Protein AF-A0A531K7Z3-F1 (afdb_monomer_lite)

Secondary structure (DSSP, 8-state):
-PPPEEE-SHHHHHHHHHHHHHTT--EEEEEE-SS--HHHHHHHHHHHHH-SEEEEEE---GGG--TTSSTTTS---HHHHHHHHHHHT-SEEE---HHHHS-TT--------GGGSSTHHHH-TTHHHHHHHHHHHHHHHH--SEEEEEGGGHHHHHHHHHHHHHTT---EEEEEPPPB-TTSPBP-GGGGG--HHHHHHHHHHHHHHHHHHHHHHTTSS--EEEEEESS--SSEEEEEEEEEEEEETT--GGGSSSEEEEE--TT-TTHHHHHHHHHHTT--EEEEEE-S-HHHHHHHHHTTS-BEEEEGGGS-TTEEEEPPBTTB----EEEEEEE--SS---HHHHHHHHHHHHHHHHHHHH-

Foldseek 3Di:
DDFAAEAAALVRLLVVLVVCVVVVWAEEEEEEQDLDDVQSLVLLLVRVVVTVAYEYEHHLQCQQDDPPDCSVVQDDDVVVRRVSCVVSPHHYYHYYDPCNQAPPPRDDWDDFPDLCPDDVCLVRVRNLRSLLSSVVSCCVSNVHQEYEDECVVVSSLVSNVRSCVVVVRNYHYHYDYFDADPLRQGDDSCLVVDDPVRNVVRSVVRVVVVVVVVCLQVCVPLKDWDKAFPDDDPFDFQDKFFWFKKAADVACLLVDPLREEEEEAPPDRQVSQQVSQCVVLVRRHDYPYYHNDPVVNVVCRNVSNHMYIDTPVPHPPRIDGDDADSSGGGTGMITTGMRGHPDDNDPVSVVVVVVVSVVSVVVVVVD

Sequence (367 aa):
MSRPIVAETVSALRAQIRDWRREGLGIAMVPTMGALHDGHISLVRMALEKAERCVVSIFVNPAQFAPTEDLDKYPRQLARDLERLAEAGAHLVFTPGVAEMYPAGFATRISVGGPSSGLESDFRPSFFDGVATVVAKLFLQAAPDYAIFGEKDYQQLCVVRQLCRDLDLPVAIVGAPTVRDADGLAMSSRNAYLGDRELAVARKLNAILRRAAAALAAGMIDLAVIEERVGPSAGECLAVDRLVWVGARGGAAHRKRPLPVSMVADTCAFRPAVLSALSEQGLEWRTVFENGNIDATTATVRADLAVTTWLASTVPADLDILPSGPDLPALPNFAINLHLPKYGTEPAAREFARHIRDGLARRQVAA

Structure (mmCIF, N/CA/C/O backbone):
data_AF-A0A531K7Z3-F1
#
_entry.id   AF-A0A531K7Z3-F1
#
loop_
_atom_site.group_PDB
_atom_site.id
_atom_site.type_symbol
_atom_site.label_atom_id
_atom_site.label_alt_id
_atom_site.label_comp_id
_atom_site.label_asym_id
_atom_site.label_entity_id
_atom_site.label_seq_id
_atom_site.pdbx_PDB_ins_code
_atom_site.Cartn_x
_atom_site.Cartn_y
_atom_site.Cartn_z
_atom_site.occupancy
_atom_site.B_iso_or_equiv
_atom_site.auth_seq_id
_atom_site.auth_comp_id
_atom_site.auth_asym_id
_atom_site.auth_atom_id
_atom_site.pdbx_PDB_model_num
ATOM 1 N N . MET A 1 1 ? -32.055 8.537 6.587 1.00 57.28 1 MET A N 1
ATOM 2 C CA . MET A 1 1 ? -30.901 7.762 7.094 1.00 57.28 1 MET A CA 1
ATOM 3 C C . MET A 1 1 ? -30.362 8.476 8.322 1.00 57.28 1 MET A C 1
ATOM 5 O O . MET A 1 1 ? -30.297 9.700 8.298 1.00 57.28 1 MET A O 1
ATOM 9 N N . SER A 1 2 ? -30.066 7.760 9.406 1.00 75.50 2 SER A N 1
ATOM 10 C CA . SER A 1 2 ? -29.453 8.353 10.600 1.00 75.50 2 SER A CA 1
ATOM 11 C C . SER A 1 2 ? -27.976 8.642 10.339 1.00 75.50 2 SER A C 1
ATOM 13 O O . SER A 1 2 ? -27.290 7.813 9.747 1.00 75.50 2 SER A O 1
ATOM 15 N N . ARG A 1 3 ? -27.483 9.803 10.783 1.00 89.69 3 ARG A N 1
ATOM 16 C CA . ARG A 1 3 ? -26.042 10.099 10.770 1.00 89.69 3 ARG A CA 1
ATOM 17 C C . ARG A 1 3 ? -25.286 9.074 11.630 1.00 89.69 3 ARG A C 1
ATOM 19 O O . ARG A 1 3 ? -25.835 8.660 12.654 1.00 89.69 3 ARG A O 1
ATOM 26 N N . PRO A 1 4 ? -24.056 8.684 11.250 1.00 95.00 4 PRO A N 1
ATOM 27 C CA . PRO A 1 4 ? -23.255 7.797 12.074 1.00 95.00 4 PRO A CA 1
ATOM 28 C C . PRO A 1 4 ? -22.898 8.479 13.394 1.00 95.00 4 PRO A C 1
ATOM 30 O O . PRO A 1 4 ? -22.737 9.701 13.462 1.00 95.00 4 PRO A O 1
ATOM 33 N N . ILE A 1 5 ? -22.726 7.673 14.436 1.00 97.75 5 ILE A N 1
ATOM 34 C CA . ILE A 1 5 ? -22.130 8.124 15.693 1.00 97.75 5 ILE A CA 1
ATOM 35 C C . ILE A 1 5 ? -20.677 8.516 15.399 1.00 97.75 5 ILE A C 1
ATOM 37 O O . ILE A 1 5 ? -20.005 7.838 14.624 1.00 97.75 5 ILE A O 1
ATOM 41 N N . VAL A 1 6 ? -20.181 9.596 15.999 1.00 98.19 6 VAL A N 1
ATOM 42 C CA . VAL A 1 6 ? -18.775 10.006 15.871 1.00 98.19 6 VAL A CA 1
ATOM 43 C C . VAL A 1 6 ? -18.095 9.838 17.223 1.00 98.19 6 VAL A C 1
ATOM 45 O O . VAL A 1 6 ? -18.582 10.347 18.230 1.00 98.19 6 VAL A O 1
ATOM 48 N N . ALA A 1 7 ? -16.986 9.102 17.248 1.00 98.38 7 ALA A N 1
ATOM 49 C CA . ALA A 1 7 ? -16.166 8.901 18.435 1.00 98.38 7 ALA A CA 1
ATOM 50 C C . ALA A 1 7 ? -14.752 9.434 18.193 1.00 98.38 7 ALA A C 1
ATOM 52 O O . ALA A 1 7 ? -14.066 8.995 17.276 1.00 98.38 7 ALA A O 1
ATOM 53 N N . GLU A 1 8 ? -14.294 10.342 19.050 1.00 97.94 8 GLU A N 1
ATOM 54 C CA . GLU A 1 8 ? -12.946 10.931 18.971 1.00 97.94 8 GLU A CA 1
ATOM 55 C C . GLU A 1 8 ? -11.968 10.308 19.978 1.00 97.94 8 GLU A C 1
ATOM 57 O O . GLU A 1 8 ? -10.761 10.512 19.887 1.00 97.94 8 GLU A O 1
ATOM 62 N N . THR A 1 9 ? -12.476 9.520 20.931 1.00 98.62 9 THR A N 1
ATOM 63 C CA . THR A 1 9 ? -11.672 8.851 21.964 1.00 98.62 9 THR A CA 1
ATOM 64 C C . THR A 1 9 ? -11.882 7.343 21.937 1.00 98.62 9 THR A C 1
ATOM 66 O O . THR A 1 9 ? -12.960 6.843 21.600 1.00 98.62 9 THR A O 1
ATOM 69 N N . VAL A 1 10 ? -10.859 6.596 22.349 1.00 98.50 10 VAL A N 1
ATOM 70 C CA . VAL A 1 10 ? -10.908 5.139 22.510 1.00 98.50 10 VAL A CA 1
ATOM 71 C C . VAL A 1 10 ? -11.972 4.749 23.533 1.00 98.50 10 VAL A C 1
ATOM 73 O O . VAL A 1 10 ? -12.630 3.721 23.378 1.00 98.50 10 VAL A O 1
ATOM 76 N N . SER A 1 11 ? -12.177 5.571 24.566 1.00 98.56 11 SER A N 1
ATOM 77 C CA . SER A 1 11 ? -13.226 5.346 25.565 1.00 98.56 11 SER A CA 1
ATOM 78 C C . SER A 1 11 ? -14.626 5.392 24.941 1.00 98.56 11 SER A C 1
ATOM 80 O O . SER A 1 11 ? -15.409 4.460 25.144 1.00 98.56 11 SER A O 1
ATOM 82 N N . ALA A 1 12 ? -14.914 6.416 24.127 1.00 98.62 12 ALA A N 1
ATOM 83 C CA . ALA A 1 12 ? -16.193 6.557 23.428 1.00 98.62 12 ALA A CA 1
ATOM 84 C C . ALA A 1 12 ? -16.417 5.434 22.402 1.00 98.62 12 ALA A C 1
ATOM 86 O O . ALA A 1 12 ? -17.489 4.831 22.381 1.00 98.62 12 ALA A O 1
ATOM 87 N N . LEU A 1 13 ? -15.383 5.087 21.622 1.00 98.75 13 LEU A N 1
ATOM 88 C CA . LEU A 1 13 ? -15.408 3.932 20.720 1.00 98.75 13 LEU A CA 1
ATOM 89 C C . LEU A 1 13 ? -15.776 2.657 21.489 1.00 98.75 13 LEU A C 1
ATOM 91 O O . LEU A 1 13 ? -16.755 1.990 21.166 1.00 98.75 13 LEU A O 1
ATOM 95 N N . ARG A 1 14 ? -15.032 2.337 22.552 1.00 98.62 14 ARG A N 1
ATOM 96 C CA . ARG A 1 14 ? -15.252 1.118 23.341 1.00 98.62 14 ARG A CA 1
ATOM 97 C C . ARG A 1 14 ? -16.609 1.094 24.032 1.00 98.62 14 ARG A C 1
ATOM 99 O O . ARG A 1 14 ? -17.154 0.010 24.209 1.00 98.62 14 ARG A O 1
ATOM 106 N N . ALA A 1 15 ? -17.141 2.243 24.448 1.00 98.56 15 ALA A N 1
ATOM 107 C CA . ALA A 1 15 ? -18.488 2.323 25.003 1.00 98.56 15 ALA A CA 1
ATOM 108 C C . ALA A 1 15 ? -19.522 1.841 23.980 1.00 98.56 15 ALA A C 1
ATOM 110 O O . ALA A 1 15 ? -20.247 0.891 24.268 1.00 98.56 15 ALA A O 1
ATOM 111 N N . GLN A 1 16 ? -19.483 2.384 22.761 1.00 98.56 16 GLN A N 1
ATOM 112 C CA . GLN A 1 16 ? -20.410 1.984 21.706 1.00 98.56 16 GLN A CA 1
ATOM 113 C C . GLN A 1 16 ? -20.250 0.512 21.297 1.00 98.56 16 GLN A C 1
ATOM 115 O O . GLN A 1 16 ? -21.243 -0.191 21.113 1.00 98.56 16 GLN A O 1
ATOM 120 N N . ILE A 1 17 ? -19.008 0.024 21.197 1.00 98.62 17 ILE A N 1
ATOM 121 C CA . ILE A 1 17 ? -18.727 -1.390 20.905 1.00 98.62 17 ILE A CA 1
ATOM 122 C C . ILE A 1 17 ? -19.323 -2.294 21.988 1.00 98.62 17 ILE A C 1
ATOM 124 O O . ILE A 1 17 ? -19.992 -3.271 21.663 1.00 98.62 17 ILE A O 1
ATOM 128 N N . ARG A 1 18 ? -19.124 -1.975 23.277 1.00 98.50 18 ARG A N 1
ATOM 129 C CA . ARG A 1 18 ? -19.691 -2.768 24.381 1.00 98.50 18 ARG A CA 1
ATOM 130 C C . ARG A 1 18 ? -21.211 -2.829 24.314 1.00 98.50 18 ARG A C 1
ATOM 132 O O . ARG A 1 18 ? -21.765 -3.880 24.615 1.00 98.50 18 ARG A O 1
ATOM 139 N N . ASP A 1 19 ? -21.867 -1.737 23.944 1.00 98.44 19 ASP A N 1
ATOM 140 C CA . ASP A 1 19 ? -23.325 -1.691 23.833 1.00 98.44 19 ASP A CA 1
ATOM 141 C C . ASP A 1 19 ? -23.816 -2.654 22.743 1.00 98.44 19 ASP A C 1
ATOM 143 O O . ASP A 1 19 ? -24.621 -3.538 23.030 1.00 98.44 19 ASP A O 1
ATOM 147 N N . TRP A 1 20 ? -23.214 -2.610 21.551 1.00 98.62 20 TRP A N 1
ATOM 148 C CA . TRP A 1 20 ? -23.528 -3.555 20.473 1.00 98.62 20 TRP A CA 1
ATOM 149 C C . TRP A 1 20 ? -23.208 -5.009 20.820 1.00 98.62 20 TRP A C 1
ATOM 151 O O . TRP A 1 20 ? -23.960 -5.911 20.458 1.00 98.62 20 TRP A O 1
ATOM 161 N N . ARG A 1 21 ? -22.124 -5.258 21.564 1.00 98.00 21 ARG A N 1
ATOM 162 C CA . ARG A 1 21 ? -21.795 -6.609 22.036 1.00 98.00 21 ARG A CA 1
ATOM 163 C C . ARG A 1 21 ? -22.807 -7.133 23.055 1.00 98.00 21 ARG A C 1
ATOM 165 O O . ARG A 1 21 ? -23.129 -8.315 23.001 1.00 98.00 21 ARG A O 1
ATOM 172 N N . ARG A 1 22 ? -23.348 -6.287 23.944 1.00 98.38 22 ARG A N 1
ATOM 173 C CA . ARG A 1 22 ? -24.441 -6.686 24.858 1.00 98.38 22 ARG A CA 1
ATOM 174 C C . ARG A 1 22 ? -25.727 -7.031 24.108 1.00 98.38 22 ARG A C 1
ATOM 176 O O . ARG A 1 22 ? -26.487 -7.866 24.583 1.00 98.38 22 ARG A O 1
ATOM 183 N N . GLU A 1 23 ? -25.943 -6.424 22.945 1.00 98.25 23 GLU A N 1
ATOM 184 C CA . GLU A 1 23 ? -27.040 -6.756 22.027 1.00 98.25 23 GLU A CA 1
ATOM 185 C C . GLU A 1 23 ? -26.759 -8.009 21.171 1.00 98.25 23 GLU A C 1
ATOM 187 O O . GLU A 1 23 ? -27.628 -8.438 20.418 1.00 98.25 23 GLU A O 1
ATOM 192 N N . GLY A 1 24 ? -25.568 -8.615 21.276 1.00 98.19 24 GLY A N 1
ATOM 193 C CA . GLY A 1 24 ? -25.185 -9.795 20.496 1.00 98.19 24 GLY A CA 1
ATOM 194 C C . GLY A 1 24 ? -24.887 -9.508 19.021 1.00 98.19 24 GLY A C 1
ATOM 195 O O . GLY A 1 24 ? -24.929 -10.428 18.210 1.00 98.19 24 GLY A O 1
ATOM 196 N N . LEU A 1 25 ? -24.603 -8.252 18.662 1.00 98.62 25 LEU A N 1
ATOM 197 C CA . LEU A 1 25 ? -24.388 -7.843 17.274 1.00 98.62 25 LEU A CA 1
ATOM 198 C C . LEU A 1 25 ? -22.950 -8.101 16.807 1.00 98.62 25 LEU A C 1
ATOM 200 O O . LEU A 1 25 ? -21.978 -7.872 17.545 1.00 98.62 25 LEU A O 1
ATOM 204 N N . GLY A 1 26 ? -22.824 -8.517 15.549 1.00 98.44 26 GLY A N 1
ATOM 205 C CA . GLY A 1 26 ? -21.567 -8.580 14.826 1.00 98.44 26 GLY A CA 1
ATOM 206 C C . GLY A 1 26 ? -21.077 -7.187 14.434 1.00 98.44 26 GLY A C 1
ATOM 207 O O . GLY A 1 26 ? -21.856 -6.260 14.185 1.00 98.44 26 GLY A O 1
ATOM 208 N N . ILE A 1 27 ? -19.757 -7.030 14.367 1.00 98.88 27 ILE A N 1
ATOM 209 C CA . ILE A 1 27 ? -19.088 -5.758 14.096 1.00 98.88 27 ILE A CA 1
ATOM 210 C C . ILE A 1 27 ? -18.046 -5.954 12.996 1.00 98.88 27 ILE A C 1
ATOM 212 O O . ILE A 1 27 ? -17.087 -6.708 13.153 1.00 98.88 27 ILE A O 1
ATOM 216 N N . ALA A 1 28 ? -18.195 -5.222 11.896 1.00 98.81 28 ALA A N 1
ATOM 217 C CA . ALA A 1 28 ? -17.191 -5.105 10.850 1.00 98.81 28 ALA A CA 1
ATOM 218 C C . ALA A 1 28 ? -16.503 -3.736 10.910 1.00 98.81 28 ALA A C 1
ATOM 220 O O . ALA A 1 28 ? -17.138 -2.713 11.179 1.00 98.81 28 ALA A O 1
ATOM 221 N N . MET A 1 29 ? -15.203 -3.705 10.625 1.00 98.81 29 MET A N 1
ATOM 222 C CA . MET A 1 29 ? -14.400 -2.487 10.604 1.00 98.81 29 MET A CA 1
ATOM 223 C C . MET A 1 29 ? -13.816 -2.206 9.216 1.00 98.81 29 MET A C 1
ATOM 225 O O . MET A 1 29 ? -13.319 -3.107 8.544 1.00 98.81 29 MET A O 1
ATOM 229 N N . VAL A 1 30 ? -13.809 -0.934 8.817 1.00 98.88 30 VAL A N 1
ATOM 230 C CA . VAL A 1 30 ? -13.106 -0.427 7.632 1.00 98.88 30 VAL A CA 1
ATOM 231 C C . VAL A 1 30 ? -12.074 0.616 8.075 1.00 98.88 30 VAL A C 1
ATOM 233 O O . VAL A 1 30 ? -12.437 1.767 8.340 1.00 98.88 30 VAL A O 1
ATOM 236 N N . PRO A 1 31 ? -10.787 0.250 8.196 1.00 98.56 31 PRO A N 1
ATOM 237 C CA . PRO A 1 31 ? -9.741 1.212 8.520 1.00 98.56 31 PRO A CA 1
ATOM 238 C C . PRO A 1 31 ? -9.425 2.129 7.332 1.00 98.56 31 PRO A C 1
ATOM 240 O O . PRO A 1 31 ? -9.119 1.648 6.242 1.00 98.56 31 PRO A O 1
ATOM 243 N N . THR A 1 32 ? -9.469 3.450 7.527 1.00 98.12 32 THR A N 1
ATOM 244 C CA . THR A 1 32 ? -9.129 4.440 6.488 1.00 98.12 32 THR A CA 1
ATOM 245 C C . THR A 1 32 ? -8.306 5.604 7.045 1.00 98.12 32 THR A C 1
ATOM 247 O O . THR A 1 32 ? -8.240 5.830 8.256 1.00 98.12 32 THR A O 1
ATOM 250 N N . MET A 1 33 ? -7.721 6.391 6.139 1.00 96.75 33 MET A N 1
ATOM 251 C CA . MET A 1 33 ? -7.068 7.665 6.461 1.00 96.75 33 MET A CA 1
ATOM 252 C C . MET A 1 33 ? -7.929 8.895 6.115 1.00 96.75 33 MET A C 1
ATOM 254 O O . MET A 1 33 ? -7.435 10.016 6.186 1.00 96.75 33 MET A O 1
ATOM 258 N N . GLY A 1 34 ? -9.203 8.714 5.742 1.00 95.25 34 GLY A N 1
ATOM 259 C CA . GLY A 1 34 ? -10.071 9.798 5.257 1.00 95.25 34 GLY A CA 1
ATOM 260 C C . GLY A 1 34 ? -9.856 10.151 3.783 1.00 95.25 34 GLY A C 1
ATOM 261 O O . GLY A 1 34 ? -9.246 9.380 3.038 1.00 95.25 34 GLY A O 1
ATOM 262 N N . ALA A 1 35 ? -10.395 11.302 3.362 1.00 94.19 35 ALA A N 1
ATOM 263 C CA . ALA A 1 35 ? -10.474 11.723 1.958 1.00 94.19 35 ALA A CA 1
ATOM 264 C C . ALA A 1 35 ? -11.098 10.626 1.085 1.00 94.19 35 ALA A C 1
ATOM 266 O O . ALA A 1 35 ? -10.486 10.086 0.154 1.00 94.19 35 ALA A O 1
ATOM 267 N N . LEU A 1 36 ? -12.317 10.246 1.462 1.00 96.56 36 LEU A N 1
ATOM 268 C CA . LEU A 1 36 ? -12.976 9.043 0.989 1.00 96.56 36 LEU A CA 1
ATOM 269 C C . LEU A 1 36 ? -13.386 9.159 -0.482 1.00 96.56 36 LEU A C 1
ATOM 271 O O . LEU A 1 36 ? -13.747 10.219 -0.996 1.00 96.56 36 LEU A O 1
ATOM 275 N N . HIS A 1 37 ? -13.378 8.010 -1.150 1.00 95.56 37 HIS A N 1
ATOM 276 C CA . HIS A 1 37 ? -13.718 7.816 -2.559 1.00 95.56 37 HIS A CA 1
ATOM 277 C C . HIS A 1 37 ? -14.534 6.532 -2.716 1.00 95.56 37 HIS A C 1
ATOM 279 O O . HIS A 1 37 ? -14.690 5.780 -1.754 1.00 95.56 37 HIS A O 1
ATOM 285 N N . ASP A 1 38 ? -15.023 6.241 -3.920 1.00 94.88 38 ASP A N 1
ATOM 286 C CA . ASP A 1 38 ? -15.949 5.120 -4.157 1.00 94.88 38 ASP A CA 1
ATOM 287 C C . ASP A 1 38 ? -15.347 3.760 -3.785 1.00 94.88 38 ASP A C 1
ATOM 289 O O . ASP A 1 38 ? -16.057 2.880 -3.307 1.00 94.88 38 ASP A O 1
ATOM 293 N N . GLY A 1 39 ? -14.018 3.628 -3.888 1.00 95.69 39 GLY A N 1
ATOM 294 C CA . GLY A 1 39 ? -13.277 2.509 -3.298 1.00 95.69 39 GLY A CA 1
ATOM 295 C C . GLY A 1 39 ? -13.585 2.300 -1.812 1.00 95.69 39 GLY A C 1
ATOM 296 O O . GLY A 1 39 ? -14.037 1.224 -1.443 1.00 95.69 39 GLY A O 1
ATOM 297 N N . HIS A 1 40 ? -13.442 3.328 -0.972 1.00 98.31 40 HIS A N 1
ATOM 298 C CA . HIS A 1 40 ? -13.767 3.246 0.456 1.00 98.31 40 HIS A CA 1
ATOM 299 C C . HIS A 1 40 ? -15.250 2.935 0.703 1.00 98.31 40 HIS A C 1
ATOM 301 O O . HIS A 1 40 ? -15.576 2.113 1.554 1.00 98.31 40 HIS A O 1
ATOM 307 N N . ILE A 1 41 ? -16.151 3.541 -0.075 1.00 98.19 41 ILE A N 1
ATOM 308 C CA . ILE A 1 41 ? -17.597 3.306 0.055 1.00 98.19 41 ILE A CA 1
ATOM 309 C C . ILE A 1 41 ? -17.965 1.857 -0.285 1.00 98.19 41 ILE A C 1
ATOM 311 O O . ILE A 1 41 ? -18.822 1.270 0.374 1.00 98.19 41 ILE A O 1
ATOM 315 N N . SER A 1 42 ? -17.283 1.241 -1.253 1.00 97.12 42 SER A N 1
ATOM 316 C CA . SER A 1 42 ? -17.464 -0.185 -1.544 1.00 97.12 42 SER A CA 1
ATOM 317 C C . SER A 1 42 ? -17.055 -1.087 -0.371 1.00 97.12 42 SER A C 1
ATOM 319 O O . SER A 1 42 ? -17.730 -2.083 -0.120 1.00 97.12 42 SER A O 1
ATOM 321 N N . LEU A 1 43 ? -16.027 -0.705 0.403 1.00 98.44 43 LEU A N 1
ATOM 322 C CA . LEU A 1 43 ? -15.616 -1.448 1.601 1.00 98.44 43 LEU A CA 1
ATOM 323 C C . LEU A 1 43 ? -16.686 -1.380 2.694 1.00 98.44 43 LEU A C 1
ATOM 325 O O . LEU A 1 43 ? -16.957 -2.386 3.339 1.00 98.44 43 LEU A O 1
ATOM 329 N N . VAL A 1 44 ? -17.320 -0.216 2.877 1.00 98.56 44 VAL A N 1
ATOM 330 C CA . VAL A 1 44 ? -18.424 -0.039 3.839 1.00 98.56 44 VAL A CA 1
ATOM 331 C C . VAL A 1 44 ? -19.613 -0.919 3.464 1.00 98.56 44 VAL A C 1
ATOM 333 O O . VAL A 1 44 ? -20.158 -1.606 4.321 1.00 98.56 44 VAL A O 1
ATOM 336 N N . ARG A 1 45 ? -19.976 -0.974 2.178 1.00 97.56 45 ARG A N 1
ATOM 337 C CA . ARG A 1 45 ? -21.052 -1.857 1.699 1.00 97.56 45 ARG A CA 1
ATOM 338 C C . ARG A 1 45 ? -20.736 -3.329 1.966 1.00 97.56 45 ARG A C 1
ATOM 340 O O . ARG A 1 45 ? -21.571 -4.027 2.525 1.00 97.56 45 ARG A O 1
ATOM 347 N N . MET A 1 46 ? -19.511 -3.766 1.672 1.00 97.00 46 MET A N 1
ATOM 348 C CA . MET A 1 46 ? -19.069 -5.129 1.983 1.00 97.00 46 MET A CA 1
ATOM 349 C C . MET A 1 46 ? -19.039 -5.405 3.496 1.00 97.00 46 MET A C 1
ATOM 351 O O . MET A 1 46 ? -19.356 -6.510 3.921 1.00 97.00 46 MET A O 1
ATOM 355 N N . ALA A 1 47 ? -18.695 -4.418 4.328 1.00 98.38 47 ALA A N 1
ATOM 356 C CA . ALA A 1 47 ? -18.737 -4.558 5.783 1.00 98.38 47 ALA A CA 1
ATOM 357 C C . ALA A 1 47 ? -20.165 -4.837 6.284 1.00 98.38 47 ALA A C 1
ATOM 359 O O . ALA A 1 47 ? -20.352 -5.699 7.140 1.00 98.38 47 ALA A O 1
ATOM 360 N N . LEU A 1 48 ? -21.164 -4.162 5.707 1.00 98.12 48 LEU A N 1
ATOM 361 C CA . LEU A 1 48 ? -22.584 -4.352 6.028 1.00 98.12 48 LEU A CA 1
ATOM 362 C C . LEU A 1 48 ? -23.150 -5.697 5.540 1.00 98.12 48 LEU A C 1
ATOM 364 O O . LEU A 1 48 ? -24.162 -6.154 6.057 1.00 98.12 48 LEU A O 1
ATOM 368 N N . GLU A 1 49 ? -22.496 -6.360 4.583 1.00 97.62 49 GLU A N 1
ATOM 369 C CA . GLU A 1 49 ? -22.818 -7.745 4.200 1.00 97.62 49 GLU A CA 1
ATOM 370 C C . GLU A 1 49 ? -22.251 -8.781 5.186 1.00 97.62 49 GLU A C 1
ATO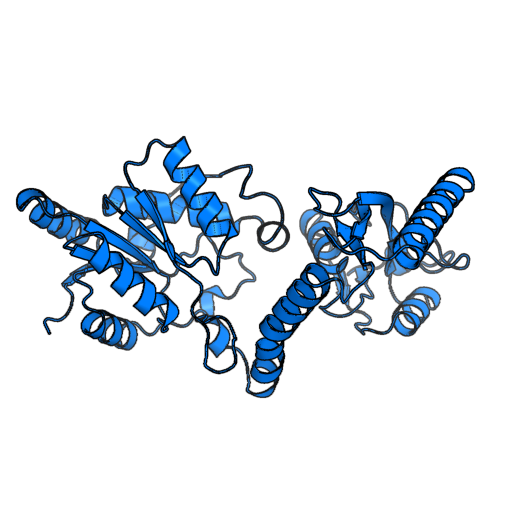M 372 O O . GLU A 1 49 ? -22.661 -9.942 5.166 1.00 97.62 49 GLU A O 1
ATOM 377 N N . LYS A 1 50 ? -21.274 -8.398 6.021 1.00 97.50 50 LYS A N 1
ATOM 378 C CA . LYS A 1 50 ? -20.578 -9.304 6.952 1.00 97.50 50 LYS A CA 1
ATOM 379 C C . LYS A 1 50 ? -21.049 -9.188 8.395 1.00 97.50 50 LYS A C 1
ATOM 381 O O . LYS A 1 50 ? -20.887 -10.148 9.143 1.00 97.50 50 LYS A O 1
ATOM 386 N N . ALA A 1 51 ? -21.578 -8.035 8.788 1.00 98.19 51 ALA A N 1
ATOM 387 C CA . ALA A 1 51 ? -21.936 -7.744 10.167 1.00 98.19 51 ALA A CA 1
ATOM 388 C C . ALA A 1 51 ? -23.053 -6.698 10.257 1.00 98.19 51 ALA A C 1
ATOM 390 O O . ALA A 1 51 ? -23.176 -5.824 9.399 1.00 98.19 51 ALA A O 1
ATOM 391 N N . GLU A 1 52 ? -23.812 -6.730 11.352 1.00 98.44 52 GLU A N 1
ATOM 392 C CA . GLU A 1 52 ? -24.919 -5.805 11.603 1.00 98.44 52 GLU A CA 1
ATOM 393 C C . GLU A 1 52 ? -24.437 -4.371 11.857 1.00 98.44 52 GLU A C 1
ATOM 395 O O . GLU A 1 52 ? -25.174 -3.414 11.611 1.00 98.44 52 GLU A O 1
ATOM 400 N N . ARG A 1 53 ? -23.207 -4.199 12.362 1.00 98.56 53 ARG A N 1
ATOM 401 C CA . ARG A 1 53 ? -22.618 -2.891 12.667 1.00 98.56 53 ARG A CA 1
ATOM 402 C C . ARG A 1 53 ? -21.331 -2.666 11.888 1.00 98.56 53 ARG A C 1
ATOM 404 O O . ARG A 1 53 ? -20.443 -3.510 11.866 1.00 98.56 53 ARG A O 1
ATOM 411 N N . CYS A 1 54 ? -21.212 -1.478 11.298 1.00 98.69 54 CYS A N 1
ATOM 412 C CA . CYS A 1 54 ? -20.027 -1.050 10.557 1.00 98.69 54 CYS A CA 1
ATOM 413 C C . CYS A 1 54 ? -19.352 0.134 11.256 1.00 98.69 54 CYS A C 1
ATOM 415 O O . CYS A 1 54 ? -19.963 1.196 11.427 1.00 98.69 54 CYS A O 1
ATOM 417 N N . VAL A 1 55 ? -18.087 -0.061 11.627 1.00 98.81 55 VAL A N 1
ATOM 418 C CA . VAL A 1 55 ? -17.188 0.963 12.163 1.00 98.81 55 VAL A CA 1
ATOM 419 C C . VAL A 1 55 ? -16.219 1.389 11.072 1.00 98.81 55 VAL A C 1
ATOM 421 O O . VAL A 1 55 ? -15.543 0.554 10.477 1.00 98.81 55 VAL A O 1
ATOM 424 N N . VAL A 1 56 ? -16.080 2.688 10.844 1.00 98.81 56 VAL A N 1
ATOM 425 C CA . VAL A 1 56 ? -15.054 3.228 9.946 1.00 98.81 56 VAL A CA 1
ATOM 426 C C . VAL A 1 56 ? -14.084 4.059 10.765 1.00 98.81 56 VAL A C 1
ATOM 428 O O . VAL A 1 56 ? -14.517 4.957 11.479 1.00 98.81 56 VAL A O 1
ATOM 431 N N . SER A 1 57 ? -12.779 3.796 10.683 1.00 98.75 57 SER A N 1
ATOM 432 C CA . SER A 1 57 ? -11.801 4.730 11.254 1.00 98.75 57 SER A CA 1
ATOM 433 C C . SER A 1 57 ? -11.346 5.725 10.197 1.00 98.75 57 SER A C 1
ATOM 435 O O . SER A 1 57 ? -11.088 5.338 9.058 1.00 98.75 57 SER A O 1
ATOM 437 N N . ILE A 1 58 ? -11.203 6.990 10.581 1.00 98.38 58 ILE A N 1
ATOM 438 C CA . ILE A 1 58 ? -10.540 8.031 9.793 1.00 98.38 58 ILE A CA 1
ATOM 439 C C . ILE A 1 58 ? -9.374 8.539 10.633 1.00 98.38 58 ILE A C 1
ATOM 441 O O . ILE A 1 58 ? -9.557 9.309 11.574 1.00 98.38 58 ILE A O 1
ATOM 445 N N . PHE A 1 59 ? -8.170 8.077 10.307 1.00 97.69 59 PHE A N 1
ATOM 446 C CA . PHE A 1 59 ? -6.956 8.479 11.006 1.00 97.69 59 PHE A CA 1
ATOM 447 C C . PHE A 1 59 ? -5.765 8.495 10.047 1.00 97.69 59 PHE A C 1
ATOM 449 O O . PHE A 1 59 ? -5.327 7.449 9.571 1.00 97.69 59 PHE A O 1
ATOM 456 N N . VAL A 1 60 ? -5.226 9.685 9.768 1.00 95.12 60 VAL A N 1
ATOM 457 C CA . VAL A 1 60 ? -3.967 9.828 9.022 1.00 95.12 60 VAL A CA 1
ATOM 458 C C . VAL A 1 60 ? -2.829 9.452 9.966 1.00 95.12 60 VAL A C 1
ATOM 460 O O . VAL A 1 60 ? -2.409 10.254 10.797 1.00 95.12 60 VAL A O 1
ATOM 463 N N . ASN A 1 61 ? -2.376 8.206 9.876 1.00 95.19 61 ASN A N 1
ATOM 464 C CA . ASN A 1 61 ? -1.384 7.642 10.782 1.00 95.19 61 ASN A CA 1
ATOM 465 C C . ASN A 1 61 ? 0.015 8.224 10.511 1.00 95.19 61 ASN A C 1
ATOM 467 O O . ASN A 1 61 ? 0.591 7.852 9.502 1.00 95.19 61 ASN A O 1
ATOM 471 N N . PRO A 1 62 ? 0.629 9.041 11.384 1.00 91.56 62 PRO A N 1
ATOM 472 C CA . PRO A 1 62 ? 1.977 9.561 11.135 1.00 91.56 62 PRO A CA 1
ATOM 473 C C . PRO A 1 62 ? 3.056 8.466 11.115 1.00 91.56 62 PRO A C 1
ATOM 475 O O . PRO A 1 62 ? 4.056 8.612 10.425 1.00 91.56 62 PRO A O 1
ATOM 478 N N . ALA A 1 63 ? 2.856 7.347 11.823 1.00 88.06 63 ALA A N 1
ATOM 479 C CA . ALA A 1 63 ? 3.874 6.301 11.965 1.00 88.06 63 ALA A CA 1
ATOM 480 C C . ALA A 1 63 ? 4.178 5.536 10.664 1.00 88.06 63 ALA A C 1
ATOM 482 O O . ALA A 1 63 ? 5.178 4.830 10.597 1.00 88.06 63 ALA A O 1
ATOM 483 N N . GLN A 1 64 ? 3.319 5.656 9.648 1.00 85.69 64 GLN A N 1
ATOM 484 C CA . GLN A 1 64 ? 3.521 5.050 8.328 1.00 85.69 64 GLN A CA 1
ATOM 485 C C . GLN A 1 64 ? 3.981 6.070 7.273 1.00 85.69 64 GLN A C 1
ATOM 487 O O . GLN A 1 64 ? 3.899 5.769 6.085 1.00 85.69 64 GLN A O 1
ATOM 492 N N . PHE A 1 65 ? 4.398 7.274 7.683 1.00 82.75 65 PHE A N 1
ATOM 493 C CA . PHE A 1 65 ? 4.981 8.273 6.789 1.00 82.75 65 PHE A CA 1
ATOM 494 C C . PHE A 1 65 ? 6.442 8.528 7.165 1.00 82.75 65 PHE A C 1
ATOM 496 O O . PHE A 1 65 ? 6.755 8.745 8.337 1.00 82.75 65 PHE A O 1
ATOM 503 N N . ALA A 1 66 ? 7.341 8.524 6.182 1.00 75.00 66 ALA A N 1
ATOM 504 C CA . ALA A 1 66 ? 8.700 9.026 6.377 1.00 75.00 66 ALA A CA 1
ATOM 505 C C . ALA A 1 66 ? 8.718 10.574 6.363 1.00 75.00 66 ALA A C 1
ATOM 507 O O . ALA A 1 66 ? 7.802 11.186 5.811 1.00 75.00 66 ALA A O 1
ATOM 508 N N . PRO A 1 67 ? 9.746 11.240 6.933 1.00 70.06 67 PRO A N 1
ATOM 509 C CA . PRO A 1 67 ? 9.799 12.708 7.007 1.00 70.06 67 PRO A CA 1
ATOM 510 C C . PRO A 1 67 ? 9.717 13.426 5.651 1.00 70.06 67 PRO A C 1
ATOM 512 O O . PRO A 1 67 ? 9.318 14.583 5.589 1.00 70.06 67 PRO A O 1
ATOM 515 N N . THR A 1 68 ? 10.109 12.749 4.572 1.00 67.75 68 THR A N 1
ATOM 516 C CA . THR A 1 68 ? 10.077 13.258 3.194 1.00 67.75 68 THR A CA 1
ATOM 517 C C . THR A 1 68 ? 8.748 13.003 2.476 1.00 67.75 68 THR A C 1
ATOM 519 O O . THR A 1 68 ? 8.577 13.443 1.340 1.00 67.75 68 THR A O 1
ATOM 522 N N . GLU A 1 69 ? 7.812 12.290 3.105 1.00 74.62 69 GLU A N 1
ATOM 523 C CA . GLU A 1 69 ? 6.534 11.911 2.504 1.00 74.62 69 GLU A CA 1
ATOM 524 C C . GLU A 1 69 ? 5.438 12.961 2.719 1.00 74.62 69 GLU A C 1
ATOM 526 O O . GLU A 1 69 ? 5.606 13.993 3.365 1.00 74.62 69 GLU A O 1
ATOM 531 N N . ASP A 1 70 ? 4.269 12.703 2.141 1.00 80.75 70 ASP A N 1
ATOM 532 C CA . ASP A 1 70 ? 3.186 13.665 1.976 1.00 80.75 70 ASP A CA 1
ATOM 533 C C . ASP A 1 70 ? 2.288 13.853 3.213 1.00 80.75 70 ASP A C 1
ATOM 535 O O . ASP A 1 70 ? 1.130 14.238 3.061 1.00 80.75 70 ASP A O 1
ATOM 539 N N . LEU A 1 71 ? 2.787 13.630 4.436 1.00 80.25 71 LEU A N 1
ATOM 540 C CA . LEU A 1 71 ? 1.977 13.702 5.665 1.00 80.25 71 LEU A CA 1
ATOM 541 C C . LEU A 1 71 ? 1.264 15.058 5.830 1.00 80.25 71 LEU A C 1
ATOM 543 O O . LEU A 1 71 ? 0.076 15.109 6.168 1.00 80.25 71 LEU A O 1
ATOM 547 N N . ASP A 1 72 ? 1.977 16.152 5.558 1.00 76.62 72 ASP A N 1
ATOM 548 C CA . ASP A 1 72 ? 1.437 17.512 5.667 1.00 76.62 72 ASP A CA 1
ATOM 549 C C . ASP A 1 72 ? 0.465 17.852 4.533 1.00 76.62 72 ASP A C 1
ATOM 551 O O . ASP A 1 72 ? -0.454 18.651 4.716 1.00 76.62 72 ASP A O 1
ATOM 555 N N . LYS A 1 73 ? 0.645 17.219 3.368 1.00 78.56 73 LYS A N 1
ATOM 556 C CA . LYS A 1 73 ? -0.161 17.448 2.160 1.00 78.56 73 LYS A CA 1
ATOM 557 C C . LYS A 1 73 ? -1.359 16.505 2.054 1.00 78.56 73 LYS A C 1
ATOM 559 O O . LYS A 1 73 ? -2.201 16.709 1.179 1.00 78.56 73 LYS A O 1
ATOM 564 N N . TYR A 1 74 ? -1.450 15.501 2.929 1.00 81.62 74 TYR A N 1
ATOM 565 C CA . TYR A 1 74 ? -2.505 14.501 2.866 1.00 81.62 74 TYR A CA 1
ATOM 566 C C . TYR A 1 74 ? -3.888 15.164 2.987 1.00 81.62 74 TYR A C 1
ATOM 568 O O . TYR A 1 74 ? -4.122 15.925 3.935 1.00 81.62 74 TYR A O 1
ATOM 576 N N . PRO A 1 75 ? -4.823 14.901 2.056 1.00 78.94 75 PRO A N 1
ATOM 577 C CA . PRO A 1 75 ? -6.116 15.572 2.040 1.00 78.94 75 PRO A CA 1
ATOM 578 C C . PRO A 1 75 ? -6.927 15.248 3.300 1.00 78.94 75 PRO A C 1
ATOM 580 O O . PRO A 1 75 ? -7.079 14.089 3.683 1.00 78.94 75 PRO A O 1
ATOM 583 N N . ARG A 1 76 ? -7.492 16.281 3.935 1.00 87.31 76 ARG A N 1
ATOM 584 C CA . ARG A 1 76 ? -8.364 16.160 5.115 1.00 87.31 76 ARG A CA 1
ATOM 585 C C . ARG A 1 76 ? -9.705 16.825 4.818 1.00 87.31 76 ARG A C 1
ATOM 587 O O . ARG A 1 76 ? -9.760 18.034 4.618 1.00 87.31 76 ARG A O 1
ATOM 594 N N . GLN A 1 77 ? -10.780 16.036 4.753 1.00 91.81 77 GLN A N 1
ATOM 595 C CA . GLN A 1 77 ? -12.120 16.500 4.360 1.00 91.81 77 GLN A CA 1
ATOM 596 C C . GLN A 1 77 ? -13.217 15.875 5.237 1.00 91.81 77 GLN A C 1
ATOM 598 O O . GLN A 1 77 ? -14.213 15.367 4.728 1.00 91.81 77 GLN A O 1
ATOM 603 N N . LEU A 1 78 ? -13.048 15.923 6.564 1.00 93.50 78 LEU A N 1
ATOM 604 C CA . LEU A 1 78 ? -13.870 15.150 7.504 1.00 93.50 78 LEU A CA 1
ATOM 605 C C . LEU A 1 78 ? -15.385 15.353 7.327 1.00 93.50 78 LEU A C 1
ATOM 607 O O . LEU A 1 78 ? -16.124 14.377 7.333 1.00 93.50 78 LEU A O 1
ATOM 611 N N . ALA A 1 79 ? -15.856 16.589 7.124 1.00 94.69 79 ALA A N 1
ATOM 612 C CA . ALA A 1 79 ? -17.285 16.855 6.925 1.00 94.69 79 ALA A CA 1
ATOM 613 C C . ALA A 1 79 ? -17.857 16.092 5.714 1.00 94.69 79 ALA A C 1
ATOM 615 O O . ALA A 1 79 ? -18.872 15.408 5.834 1.00 94.69 79 ALA A O 1
ATOM 616 N N . ARG A 1 80 ? -17.147 16.134 4.579 1.00 95.38 80 ARG A N 1
ATOM 617 C CA . ARG A 1 80 ? -17.508 15.401 3.359 1.00 95.38 80 ARG A CA 1
ATOM 618 C C . ARG A 1 80 ? -17.419 13.891 3.565 1.00 95.38 80 ARG A C 1
ATOM 620 O O . ARG A 1 80 ? -18.267 13.149 3.079 1.00 95.38 80 ARG A O 1
ATOM 627 N N . ASP A 1 81 ? -16.397 13.429 4.279 1.00 97.38 81 ASP A N 1
ATOM 628 C CA . ASP A 1 81 ? -16.230 12.010 4.584 1.00 97.38 81 ASP A CA 1
ATOM 629 C C . ASP A 1 81 ? -17.417 11.485 5.413 1.00 97.38 81 ASP A C 1
ATOM 631 O O . ASP A 1 81 ? -17.980 10.444 5.082 1.00 97.38 81 ASP A O 1
ATOM 635 N N . LEU A 1 82 ? -17.859 12.233 6.432 1.00 97.19 82 LEU A N 1
ATOM 636 C CA . LEU A 1 82 ? -19.012 11.876 7.267 1.00 97.19 82 LEU A CA 1
ATOM 637 C C . LEU A 1 82 ? -20.327 11.823 6.478 1.00 97.19 82 LEU A C 1
ATOM 639 O O . LEU A 1 82 ? -21.126 10.915 6.706 1.00 97.19 82 LEU A O 1
ATOM 643 N N . GLU A 1 83 ? -20.551 12.752 5.545 1.00 96.56 83 GLU A N 1
ATOM 644 C CA . GLU A 1 83 ? -21.725 12.733 4.658 1.00 96.56 83 GLU A CA 1
ATOM 645 C C . GLU A 1 83 ? -21.756 11.460 3.812 1.00 96.56 83 GLU A C 1
ATOM 647 O O . GLU A 1 83 ? -22.736 10.713 3.835 1.00 96.56 83 GLU A O 1
ATOM 652 N N . ARG A 1 84 ? -20.638 11.145 3.150 1.00 97.31 84 ARG A N 1
ATOM 653 C CA . ARG A 1 84 ? -20.521 9.938 2.326 1.00 97.31 84 ARG A CA 1
ATOM 654 C C . ARG A 1 84 ? -20.683 8.652 3.134 1.00 97.31 84 ARG A C 1
ATOM 656 O O . ARG A 1 84 ? -21.258 7.684 2.642 1.00 97.31 84 ARG A O 1
ATOM 663 N N . LEU A 1 85 ? -20.161 8.616 4.360 1.00 97.94 85 LEU A N 1
ATOM 664 C CA . LEU A 1 85 ? -20.308 7.468 5.256 1.00 97.94 85 LEU A CA 1
ATOM 665 C C . LEU A 1 85 ? -21.746 7.301 5.752 1.00 97.94 85 LEU A C 1
ATOM 667 O O . LEU A 1 85 ? -22.210 6.167 5.868 1.00 97.94 85 LEU A O 1
ATOM 671 N N . ALA A 1 86 ? -22.461 8.402 5.995 1.00 97.12 86 ALA A N 1
ATOM 672 C CA . ALA A 1 86 ? -23.881 8.366 6.330 1.00 97.12 86 ALA A CA 1
ATOM 673 C C . ALA A 1 86 ? -24.715 7.794 5.173 1.00 97.12 86 ALA A C 1
ATOM 675 O O . ALA A 1 86 ? -25.556 6.925 5.397 1.00 97.12 86 ALA A O 1
ATOM 676 N N . GLU A 1 87 ? -24.446 8.223 3.937 1.00 96.75 87 GLU A N 1
ATOM 677 C CA . GLU A 1 87 ? -25.089 7.682 2.730 1.00 96.75 87 GLU A CA 1
ATOM 678 C C . GLU A 1 87 ? -24.768 6.197 2.509 1.00 96.75 87 GLU A C 1
ATOM 680 O O . GLU A 1 87 ? -25.613 5.432 2.048 1.00 96.75 87 GLU A O 1
ATOM 685 N N . ALA A 1 88 ? -23.549 5.776 2.853 1.00 97.25 88 ALA A N 1
ATOM 686 C CA . ALA A 1 88 ? -23.110 4.389 2.740 1.00 97.25 88 ALA A CA 1
ATOM 687 C C . ALA A 1 88 ? -23.671 3.464 3.836 1.00 97.25 88 ALA A C 1
ATOM 689 O O . ALA A 1 88 ? -23.539 2.249 3.707 1.00 97.25 88 ALA A O 1
ATOM 690 N N . GLY A 1 89 ? -24.274 4.015 4.896 1.00 97.38 89 GLY A N 1
ATOM 691 C CA . GLY A 1 89 ? -24.831 3.246 6.011 1.00 97.38 89 GLY A CA 1
ATOM 692 C C . GLY A 1 89 ? -23.821 2.864 7.099 1.00 97.38 89 GLY A C 1
ATOM 693 O O . GLY A 1 89 ? -24.050 1.904 7.836 1.00 97.38 89 GLY A O 1
ATOM 694 N N . ALA A 1 90 ? -22.700 3.583 7.226 1.00 98.12 90 ALA A N 1
ATOM 695 C CA . ALA A 1 90 ? -21.806 3.400 8.369 1.00 98.12 90 ALA A CA 1
ATOM 696 C C . ALA A 1 90 ? -22.535 3.737 9.683 1.00 98.12 90 ALA A C 1
ATOM 698 O O . ALA A 1 90 ? -23.342 4.665 9.737 1.00 98.12 90 ALA A O 1
ATOM 699 N N . HIS A 1 91 ? -22.237 3.000 10.754 1.00 98.62 91 HIS A N 1
ATOM 700 C CA . HIS A 1 91 ? -22.917 3.163 12.043 1.00 98.62 91 HIS A CA 1
ATOM 701 C C . HIS A 1 91 ? -22.111 4.017 13.027 1.00 98.62 91 HIS A C 1
ATOM 703 O O . HIS A 1 91 ? -22.682 4.802 13.784 1.00 98.62 91 HIS A O 1
ATOM 709 N N . LEU A 1 92 ? -20.785 3.870 13.009 1.00 98.69 92 LEU A N 1
ATOM 710 C CA . LEU A 1 92 ? -19.850 4.597 13.865 1.00 98.69 92 LEU A CA 1
ATOM 711 C C . LEU A 1 92 ? -18.626 5.013 13.050 1.00 98.69 92 LEU A C 1
ATOM 713 O O . LEU A 1 92 ? -18.058 4.200 12.321 1.00 98.69 92 LEU A O 1
ATOM 717 N N . VAL A 1 93 ? -18.195 6.261 13.212 1.00 98.75 93 VAL A N 1
ATOM 718 C CA . VAL A 1 93 ? -16.943 6.775 12.658 1.00 98.75 93 VAL A CA 1
ATOM 719 C C . VAL A 1 93 ? -16.001 7.118 13.805 1.00 98.75 93 VAL A C 1
ATOM 721 O O . VAL A 1 93 ? -16.317 7.951 14.653 1.00 98.75 93 VAL A O 1
ATOM 724 N N . PHE A 1 94 ? -14.849 6.455 13.842 1.00 98.81 94 PHE A N 1
ATOM 725 C CA . PHE A 1 94 ? -13.798 6.701 14.821 1.00 98.81 94 PHE A CA 1
ATOM 726 C C . PHE A 1 94 ? -12.760 7.667 14.241 1.00 98.81 94 PHE A C 1
ATOM 728 O O . PHE A 1 94 ? -12.058 7.327 13.288 1.00 98.81 94 PHE A O 1
ATOM 735 N N . THR A 1 95 ? -12.668 8.868 14.809 1.00 98.19 95 THR A N 1
ATOM 736 C CA . THR A 1 95 ? -11.846 9.986 14.315 1.00 98.19 95 THR A CA 1
ATOM 737 C C . THR A 1 95 ? -10.852 10.455 15.385 1.00 98.19 95 THR A C 1
ATOM 739 O O . THR A 1 95 ? -10.935 11.597 15.844 1.00 98.19 95 THR A O 1
ATOM 742 N N . PRO A 1 96 ? -9.938 9.588 15.860 1.00 97.94 96 PRO A N 1
ATOM 743 C CA . PRO A 1 96 ? -9.049 9.941 16.955 1.00 97.94 96 PRO A CA 1
ATOM 744 C C . PRO A 1 96 ? -7.994 10.968 16.539 1.00 97.94 96 PRO A C 1
ATOM 746 O O . PRO A 1 96 ? -7.482 10.957 15.418 1.00 97.94 96 PRO A O 1
ATOM 749 N N . GLY A 1 97 ? -7.602 11.813 17.491 1.00 96.38 97 GLY A N 1
ATOM 750 C CA . GLY A 1 97 ? -6.400 12.634 17.366 1.00 96.38 97 GLY A CA 1
ATOM 751 C C . GLY A 1 97 ? -5.113 11.809 17.501 1.00 96.38 97 GLY A C 1
ATOM 752 O O . GLY A 1 97 ? -5.107 10.702 18.041 1.00 96.38 97 GLY A O 1
ATOM 753 N N . VAL A 1 98 ? -3.982 12.376 17.067 1.00 96.25 98 VAL A N 1
ATOM 754 C CA . VAL A 1 98 ? -2.666 11.713 17.170 1.00 96.25 98 VAL A CA 1
ATOM 755 C C . VAL A 1 98 ? -2.308 11.386 18.619 1.00 96.25 98 VAL A C 1
ATOM 757 O O . VAL A 1 98 ? -1.851 10.280 18.868 1.00 96.25 98 VAL A O 1
ATOM 760 N N . ALA A 1 99 ? -2.563 12.288 19.571 1.00 96.62 99 ALA A N 1
ATOM 761 C CA . ALA A 1 99 ? -2.257 12.064 20.989 1.00 96.62 99 ALA A CA 1
ATOM 762 C C . ALA A 1 99 ? -3.091 10.935 21.627 1.00 96.62 99 ALA A C 1
ATOM 764 O O . ALA A 1 99 ? -2.620 10.277 22.551 1.00 96.62 99 ALA A O 1
ATOM 765 N N . GLU A 1 100 ? -4.301 10.686 21.114 1.00 97.56 100 GLU A N 1
ATOM 766 C CA . GLU A 1 100 ? -5.153 9.572 21.552 1.00 97.56 100 GLU A CA 1
ATOM 767 C C . GLU A 1 100 ? -4.606 8.231 21.039 1.00 97.56 100 GLU A C 1
ATOM 769 O O . GLU A 1 100 ? -4.576 7.230 21.757 1.00 97.56 100 GLU A O 1
ATOM 774 N N . MET A 1 101 ? -4.128 8.204 19.789 1.00 97.75 101 MET A N 1
ATOM 775 C CA . MET A 1 101 ? -3.524 7.004 19.206 1.00 97.75 101 MET A CA 1
ATOM 776 C C . MET A 1 101 ? -2.120 6.748 19.760 1.00 97.75 101 MET A C 1
ATOM 778 O O . MET A 1 101 ? -1.791 5.612 20.103 1.00 97.75 101 MET A O 1
ATOM 782 N N . TYR A 1 102 ? -1.306 7.788 19.885 1.00 96.94 102 TYR A N 1
ATOM 783 C CA . TYR A 1 102 ? 0.101 7.745 20.266 1.00 96.94 102 TYR A CA 1
ATOM 784 C C . TYR A 1 102 ? 0.364 8.758 21.391 1.00 96.94 102 TYR A C 1
ATOM 786 O O . TYR A 1 102 ? 0.792 9.883 21.123 1.00 96.94 102 TYR A O 1
ATOM 794 N N . PRO A 1 103 ? 0.096 8.387 22.656 1.00 96.19 103 PRO A N 1
ATOM 795 C CA . PRO A 1 103 ? 0.398 9.247 23.795 1.00 96.19 103 PRO A CA 1
ATOM 796 C C . PRO A 1 103 ? 1.908 9.487 23.935 1.00 96.19 103 PRO A C 1
ATOM 798 O O . PRO A 1 103 ? 2.732 8.747 23.390 1.00 96.19 103 PRO A O 1
ATOM 801 N N . ALA A 1 104 ? 2.284 10.517 24.696 1.00 95.31 104 ALA A N 1
ATOM 802 C CA . ALA A 1 104 ? 3.687 10.830 24.956 1.00 95.31 104 ALA A CA 1
ATOM 803 C C . ALA A 1 104 ? 4.435 9.605 25.520 1.00 95.31 104 ALA A C 1
ATOM 805 O O . ALA A 1 104 ? 3.968 8.957 26.454 1.00 95.31 104 ALA A O 1
ATOM 806 N N . GLY A 1 105 ? 5.594 9.286 24.934 1.00 95.69 105 GLY A N 1
ATOM 807 C CA . GLY A 1 105 ? 6.390 8.113 25.309 1.00 95.69 105 GLY A CA 1
ATOM 808 C C . GLY A 1 105 ? 5.935 6.787 24.686 1.00 95.69 105 GLY A C 1
ATOM 809 O O . GLY A 1 105 ? 6.417 5.736 25.103 1.00 95.69 105 GLY A O 1
ATOM 810 N N . PHE A 1 106 ? 5.029 6.798 23.698 1.00 95.88 106 PHE A N 1
ATOM 811 C CA . PHE A 1 106 ? 4.638 5.585 22.974 1.00 95.88 106 PHE A CA 1
ATOM 812 C C . PHE A 1 106 ? 5.859 4.908 22.322 1.00 95.88 106 PHE A C 1
ATOM 814 O O . PHE A 1 106 ? 6.460 5.452 21.399 1.00 95.88 106 PHE A O 1
ATOM 821 N N . ALA A 1 107 ? 6.215 3.715 22.809 1.00 95.38 107 ALA A N 1
ATOM 822 C CA . ALA A 1 107 ? 7.447 3.011 22.434 1.00 95.38 107 ALA A CA 1
ATOM 823 C C . ALA A 1 107 ? 7.213 1.660 21.735 1.00 95.38 107 ALA A C 1
ATOM 825 O O . ALA A 1 107 ? 8.158 1.027 21.268 1.00 95.38 107 ALA A O 1
ATOM 826 N N . THR A 1 108 ? 5.967 1.187 21.669 1.00 96.69 108 THR A N 1
ATOM 827 C CA . THR A 1 108 ? 5.650 -0.111 21.063 1.00 96.69 108 THR A CA 1
ATOM 828 C C . THR A 1 108 ? 5.690 -0.025 19.540 1.00 96.69 108 THR A C 1
ATOM 830 O O . THR A 1 108 ? 5.086 0.864 18.945 1.00 96.69 108 THR A O 1
ATOM 833 N N . ARG A 1 109 ? 6.339 -0.999 18.903 1.00 94.88 109 ARG A N 1
ATOM 834 C CA . ARG A 1 109 ? 6.334 -1.189 17.451 1.00 94.88 109 ARG A CA 1
ATOM 835 C C . ARG A 1 109 ? 6.096 -2.659 17.136 1.00 94.88 109 ARG A C 1
ATOM 837 O O . ARG A 1 109 ? 6.616 -3.524 17.834 1.00 94.88 109 ARG A O 1
ATOM 844 N N . ILE A 1 110 ? 5.331 -2.923 16.083 1.00 97.00 110 ILE A N 1
ATOM 845 C CA . ILE A 1 110 ? 5.152 -4.263 15.527 1.00 97.00 110 ILE A CA 1
ATOM 846 C C . ILE A 1 110 ? 5.821 -4.289 14.159 1.00 97.00 110 ILE A C 1
ATOM 848 O O . ILE A 1 110 ? 5.480 -3.473 13.309 1.00 97.00 110 ILE A O 1
ATOM 852 N N . SER A 1 111 ? 6.748 -5.224 13.962 1.00 95.88 111 SER A N 1
ATOM 853 C CA . SER A 1 111 ? 7.353 -5.494 12.660 1.00 95.88 111 SER A CA 1
ATOM 854 C C . SER A 1 111 ? 6.944 -6.886 12.199 1.00 95.88 111 SER A C 1
ATOM 856 O O . SER A 1 111 ? 6.983 -7.843 12.973 1.00 95.88 111 SER A O 1
ATOM 858 N N . VAL A 1 112 ? 6.504 -6.985 10.950 1.00 93.31 112 VAL A N 1
ATOM 859 C CA . VAL A 1 112 ? 6.066 -8.237 10.322 1.00 93.31 112 VAL A CA 1
ATOM 860 C C . VAL A 1 112 ? 7.127 -8.595 9.294 1.00 93.31 112 VAL A C 1
ATOM 862 O O . VAL A 1 112 ? 7.487 -7.727 8.512 1.00 93.31 112 VAL A O 1
ATOM 865 N N . GLY A 1 113 ? 7.648 -9.824 9.286 1.00 86.62 113 GLY A N 1
ATOM 866 C CA . GLY A 1 113 ? 8.588 -10.296 8.255 1.00 86.62 113 GLY A CA 1
ATOM 867 C C . GLY A 1 113 ? 7.876 -10.738 6.970 1.00 86.62 113 GLY A C 1
ATOM 868 O O . GLY A 1 113 ? 6.721 -10.384 6.751 1.00 86.62 113 GLY A O 1
ATOM 869 N N . GLY A 1 114 ? 8.540 -11.550 6.139 1.00 88.19 114 GLY A N 1
ATOM 870 C CA . GLY A 1 114 ? 7.933 -12.291 5.020 1.00 88.19 114 GLY A CA 1
ATOM 871 C C . GLY A 1 114 ? 7.158 -11.409 4.029 1.00 88.19 114 GLY A C 1
ATOM 872 O O . GLY A 1 114 ? 7.786 -10.793 3.171 1.00 88.19 114 GLY A O 1
ATOM 873 N N . PRO A 1 115 ? 5.813 -11.325 4.109 1.00 82.50 115 PRO A N 1
ATOM 874 C CA . PRO A 1 115 ? 5.000 -10.466 3.235 1.00 82.50 115 PRO A CA 1
ATOM 875 C C . PRO A 1 115 ? 5.386 -8.977 3.207 1.00 82.50 115 PRO A C 1
ATOM 877 O O . PRO A 1 115 ? 5.026 -8.280 2.258 1.00 82.50 115 PRO A O 1
ATOM 880 N N . SER A 1 116 ? 6.101 -8.470 4.211 1.00 86.31 116 SER A N 1
ATOM 881 C CA . SER A 1 116 ? 6.615 -7.095 4.208 1.00 86.31 116 SER A CA 1
ATOM 882 C C . SER A 1 116 ? 7.910 -6.916 3.409 1.00 86.31 116 SER A C 1
ATOM 884 O O . SER A 1 116 ? 8.370 -5.792 3.273 1.00 86.31 116 SER A O 1
ATOM 886 N N . SER A 1 117 ? 8.552 -7.975 2.916 1.00 77.19 117 SER A N 1
ATOM 887 C CA . SER A 1 117 ? 9.848 -7.864 2.235 1.00 77.19 117 SER A CA 1
ATOM 888 C C . SER A 1 117 ? 9.693 -7.501 0.753 1.00 77.19 117 SER A C 1
ATOM 890 O O . SER A 1 117 ? 8.819 -8.037 0.070 1.00 77.19 117 SER A O 1
ATOM 892 N N . GLY A 1 118 ? 10.565 -6.618 0.251 1.00 77.88 118 GLY A N 1
ATOM 893 C CA . GLY A 1 118 ? 10.552 -6.136 -1.135 1.00 77.88 118 GLY A CA 1
ATOM 894 C C . GLY A 1 118 ? 9.341 -5.258 -1.479 1.00 77.88 118 GLY A C 1
ATOM 895 O O . GLY A 1 118 ? 8.603 -4.812 -0.595 1.00 77.88 118 GLY A O 1
ATOM 896 N N . LEU A 1 119 ? 9.108 -5.050 -2.780 1.00 77.06 119 LEU A N 1
ATOM 897 C CA . LEU A 1 119 ? 7.966 -4.289 -3.313 1.00 77.06 119 LEU A CA 1
ATOM 898 C C . LEU A 1 119 ? 7.893 -2.880 -2.692 1.00 77.06 119 LEU A C 1
ATOM 900 O O . LEU A 1 119 ? 8.870 -2.149 -2.780 1.00 77.06 119 LEU A O 1
ATOM 904 N N . GLU A 1 120 ? 6.779 -2.490 -2.060 1.00 74.25 120 GLU A N 1
ATOM 905 C CA . GLU A 1 120 ? 6.596 -1.150 -1.473 1.00 74.25 120 GLU A CA 1
ATOM 906 C C . GLU A 1 120 ? 7.659 -0.838 -0.407 1.00 74.25 120 GLU A C 1
ATOM 908 O O . GLU A 1 120 ? 8.092 0.305 -0.271 1.00 74.25 120 GLU A O 1
ATOM 913 N N . SER A 1 121 ? 8.133 -1.851 0.321 1.00 77.69 121 SER A N 1
ATOM 914 C CA . SER A 1 121 ? 9.134 -1.676 1.379 1.00 77.69 121 SER A CA 1
ATOM 915 C C . SER A 1 121 ? 10.499 -1.254 0.860 1.00 77.69 121 SER A C 1
ATOM 917 O O . SER A 1 121 ? 11.226 -0.588 1.589 1.00 77.69 121 SER A O 1
ATOM 919 N N . ASP A 1 122 ? 10.835 -1.585 -0.392 1.00 74.44 122 ASP A N 1
ATOM 920 C CA . ASP A 1 122 ? 12.078 -1.116 -1.021 1.00 74.44 122 ASP A CA 1
ATOM 921 C C . ASP A 1 122 ? 12.072 0.412 -1.201 1.00 74.44 122 ASP A C 1
ATOM 923 O O . ASP A 1 122 ? 13.123 1.047 -1.240 1.00 74.44 122 ASP A O 1
ATOM 927 N N . PHE A 1 123 ? 10.880 1.010 -1.289 1.00 71.81 123 PHE A N 1
ATOM 928 C CA . PHE A 1 123 ? 10.684 2.450 -1.450 1.00 71.81 123 PHE A CA 1
ATOM 929 C C . PHE A 1 123 ? 10.333 3.141 -0.133 1.00 71.81 123 PHE A C 1
ATOM 931 O O . PHE A 1 123 ? 10.582 4.336 0.022 1.00 71.81 123 PHE A O 1
ATOM 938 N N . ARG A 1 124 ? 9.732 2.404 0.810 1.00 76.38 124 ARG A N 1
ATOM 939 C CA . ARG A 1 124 ? 9.217 2.931 2.079 1.00 76.38 124 ARG A CA 1
ATOM 940 C C . ARG A 1 124 ? 9.576 1.985 3.238 1.00 76.38 124 ARG A C 1
ATOM 942 O O . ARG A 1 124 ? 8.695 1.304 3.770 1.00 76.38 124 ARG A O 1
ATOM 949 N N . PRO A 1 125 ? 10.853 1.943 3.671 1.00 77.44 125 PRO A N 1
ATOM 950 C CA . PRO A 1 125 ? 11.376 0.887 4.550 1.00 77.44 125 PRO A CA 1
ATOM 951 C C . PRO A 1 125 ? 10.665 0.720 5.901 1.00 77.44 125 PRO A C 1
ATOM 953 O O . PRO A 1 125 ? 10.636 -0.376 6.451 1.00 77.44 125 PRO A O 1
ATOM 956 N N . SER A 1 126 ? 10.067 1.783 6.445 1.00 83.06 126 SER A N 1
ATOM 957 C CA . SER A 1 126 ? 9.338 1.761 7.724 1.00 83.06 126 SER A CA 1
ATOM 958 C C . SER A 1 126 ? 7.812 1.699 7.580 1.00 83.06 126 SER A C 1
ATOM 960 O O . SER A 1 126 ? 7.097 1.702 8.585 1.00 83.06 126 SER A O 1
ATOM 962 N N . PHE A 1 127 ? 7.286 1.648 6.351 1.00 89.12 127 PHE A N 1
ATOM 963 C CA . PHE A 1 127 ? 5.854 1.786 6.088 1.00 89.12 127 PHE A CA 1
ATOM 964 C C . PHE A 1 127 ? 5.023 0.712 6.793 1.00 89.12 127 PHE A C 1
ATOM 966 O O . PHE A 1 127 ? 4.074 1.034 7.514 1.00 89.12 127 PHE A O 1
ATOM 973 N N . PHE A 1 128 ? 5.391 -0.562 6.629 1.00 94.88 128 PHE A N 1
ATOM 974 C CA . PHE A 1 128 ? 4.595 -1.660 7.176 1.00 94.88 128 PHE A CA 1
ATOM 975 C C . PHE A 1 128 ? 4.711 -1.821 8.689 1.00 94.88 128 PHE A C 1
ATOM 977 O O . PHE A 1 128 ? 3.752 -2.296 9.290 1.00 94.88 128 PHE A O 1
ATOM 984 N N . ASP A 1 129 ? 5.792 -1.362 9.323 1.00 95.25 129 ASP A N 1
ATOM 985 C CA . ASP A 1 129 ? 5.862 -1.291 10.788 1.00 95.25 129 ASP A CA 1
ATOM 986 C C . ASP A 1 129 ? 4.793 -0.323 11.327 1.00 95.25 129 ASP A C 1
ATOM 988 O O . ASP A 1 129 ? 4.068 -0.619 12.285 1.00 95.25 129 ASP A O 1
ATOM 992 N N . GLY A 1 130 ? 4.650 0.835 10.670 1.00 96.38 130 GLY A N 1
ATOM 993 C CA . GLY A 1 130 ? 3.625 1.829 10.980 1.00 96.38 130 GLY A CA 1
ATOM 994 C C . GLY A 1 130 ? 2.206 1.306 10.749 1.00 96.38 130 GLY A C 1
ATOM 995 O O . GLY A 1 130 ? 1.339 1.489 11.609 1.00 96.38 130 GLY A O 1
ATOM 996 N N . VAL A 1 131 ? 1.977 0.621 9.623 1.00 97.94 131 VAL A N 1
ATOM 997 C CA . VAL A 1 131 ? 0.698 -0.037 9.300 1.00 97.94 131 VAL A CA 1
ATOM 998 C C . VAL A 1 131 ? 0.363 -1.119 10.327 1.00 97.94 131 VAL A C 1
ATOM 1000 O O . VAL A 1 131 ? -0.731 -1.110 10.889 1.00 97.94 131 VAL A O 1
ATOM 1003 N N . ALA A 1 132 ? 1.280 -2.051 10.596 1.00 98.25 132 ALA A N 1
ATOM 1004 C CA . ALA A 1 132 ? 1.039 -3.166 11.507 1.00 98.25 132 ALA A CA 1
ATOM 1005 C C . ALA A 1 132 ? 0.719 -2.662 12.920 1.00 98.25 132 ALA A C 1
ATOM 1007 O O . ALA A 1 132 ? -0.242 -3.115 13.544 1.00 98.25 132 ALA A O 1
ATOM 1008 N N . THR A 1 133 ? 1.465 -1.657 13.385 1.00 98.25 133 THR A N 1
ATOM 1009 C CA . THR A 1 133 ? 1.253 -1.040 14.698 1.00 98.25 133 THR A CA 1
ATOM 1010 C C . THR A 1 133 ? -0.119 -0.368 14.796 1.00 98.25 133 THR A C 1
ATOM 1012 O O . THR A 1 133 ? -0.844 -0.600 15.768 1.00 98.25 133 THR A O 1
ATOM 1015 N N . VAL A 1 134 ? -0.518 0.444 13.807 1.00 98.44 134 VAL A N 1
ATOM 1016 C CA . VAL A 1 134 ? -1.815 1.142 13.868 1.00 98.44 134 VAL A CA 1
ATOM 1017 C C . VAL A 1 134 ? -2.991 0.179 13.712 1.00 98.44 134 VAL A C 1
ATOM 1019 O O . VAL A 1 134 ? -3.970 0.299 14.447 1.00 98.44 134 VAL A O 1
ATOM 1022 N N . VAL A 1 135 ? -2.892 -0.809 12.818 1.00 98.62 135 VAL A N 1
ATOM 1023 C CA . VAL A 1 135 ? -3.962 -1.789 12.581 1.00 98.62 135 VAL A CA 1
ATOM 1024 C C . VAL A 1 135 ? -4.176 -2.666 13.814 1.00 98.62 135 VAL A C 1
ATOM 1026 O O . VAL A 1 135 ? -5.317 -2.817 14.250 1.00 98.62 135 VAL A O 1
ATOM 1029 N N . ALA A 1 136 ? -3.104 -3.157 14.448 1.00 98.56 136 ALA A N 1
ATOM 1030 C CA . ALA A 1 136 ? -3.215 -3.908 15.699 1.00 98.56 136 ALA A CA 1
ATOM 1031 C C . ALA A 1 136 ? -3.902 -3.083 16.798 1.00 98.56 136 ALA A C 1
ATOM 1033 O O . ALA A 1 136 ? -4.796 -3.579 17.483 1.00 98.56 136 ALA A O 1
ATOM 1034 N N . LYS A 1 137 ? -3.544 -1.799 16.941 1.00 98.19 137 LYS A N 1
ATOM 1035 C CA . LYS A 1 137 ? -4.202 -0.904 17.904 1.00 98.19 137 LYS A CA 1
ATOM 1036 C C . LYS A 1 137 ? -5.686 -0.738 17.606 1.00 98.19 137 LYS A C 1
ATOM 1038 O O . LYS A 1 137 ? -6.484 -0.863 18.527 1.00 98.19 137 LYS A O 1
ATOM 1043 N N . LEU A 1 138 ? -6.057 -0.489 16.351 1.00 98.69 138 LEU A N 1
ATOM 1044 C CA . LEU A 1 138 ? -7.458 -0.351 15.953 1.00 98.69 138 LEU A CA 1
ATOM 1045 C C . LEU A 1 138 ? -8.257 -1.622 16.275 1.00 98.69 138 LEU A C 1
ATOM 1047 O O . LEU A 1 138 ? -9.346 -1.521 16.837 1.00 98.69 138 LEU A O 1
ATOM 1051 N N . PHE A 1 139 ? -7.701 -2.811 16.030 1.00 98.75 139 PHE A N 1
ATOM 1052 C CA . PHE A 1 139 ? -8.359 -4.075 16.380 1.00 98.75 139 PHE A CA 1
ATOM 1053 C C . PHE A 1 139 ? -8.466 -4.294 17.891 1.00 98.75 139 PHE A C 1
ATOM 1055 O O . PHE A 1 139 ? -9.520 -4.700 18.365 1.00 98.75 139 PHE A O 1
ATOM 1062 N N . LEU A 1 140 ? -7.450 -3.936 18.680 1.00 98.06 140 LEU A N 1
ATOM 1063 C CA . LEU A 1 140 ? -7.521 -3.987 20.149 1.00 98.06 140 LEU A CA 1
ATOM 1064 C C . LEU A 1 140 ? -8.471 -2.934 20.754 1.00 98.06 140 LEU A C 1
ATOM 1066 O O . LEU A 1 140 ? -8.925 -3.056 21.898 1.00 98.06 140 LEU A O 1
ATOM 1070 N N . GLN A 1 141 ? -8.738 -1.849 20.032 1.00 98.19 141 GLN A N 1
ATOM 1071 C CA . GLN A 1 141 ? -9.632 -0.780 20.471 1.00 98.19 141 GLN A CA 1
ATOM 1072 C C . GLN A 1 141 ? -11.089 -1.071 20.098 1.00 98.19 141 GLN A C 1
ATOM 1074 O O . GLN A 1 141 ? -11.961 -0.880 20.944 1.00 98.19 141 GLN A O 1
ATOM 1079 N N . ALA A 1 142 ? -11.338 -1.541 18.873 1.00 98.12 142 ALA A N 1
ATOM 1080 C CA . ALA A 1 142 ? -12.674 -1.770 18.328 1.00 98.12 142 ALA A CA 1
ATOM 1081 C C . ALA A 1 142 ? -13.161 -3.227 18.438 1.00 98.12 142 ALA A C 1
ATOM 1083 O O . ALA A 1 142 ? -14.363 -3.453 18.363 1.00 98.12 142 ALA A O 1
ATOM 1084 N N . ALA A 1 143 ? -12.253 -4.196 18.606 1.00 97.94 143 ALA A N 1
ATOM 1085 C CA . ALA A 1 143 ? -12.526 -5.637 18.657 1.00 97.94 143 ALA A CA 1
ATOM 1086 C C . ALA A 1 1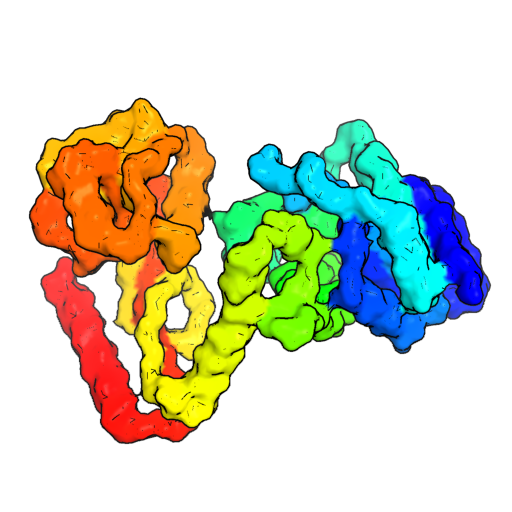43 ? -13.555 -6.126 17.607 1.00 97.94 143 ALA A C 1
ATOM 1088 O O . ALA A 1 143 ? -14.578 -6.705 17.991 1.00 97.94 143 ALA A O 1
ATOM 1089 N N . PRO A 1 144 ? -13.342 -5.858 16.302 1.00 98.69 144 PRO A N 1
ATOM 1090 C CA . PRO A 1 144 ? -14.281 -6.260 15.259 1.00 98.69 144 PRO A CA 1
ATOM 1091 C C . PRO A 1 144 ? -14.191 -7.765 14.962 1.00 98.69 144 PRO A C 1
ATOM 1093 O O . PRO A 1 144 ? -13.124 -8.356 15.091 1.00 98.69 144 PRO A O 1
ATOM 1096 N N . ASP A 1 145 ? -15.287 -8.361 14.490 1.00 98.81 145 ASP A N 1
ATOM 1097 C CA . ASP A 1 145 ? -15.307 -9.745 13.987 1.00 98.81 145 ASP A CA 1
ATOM 1098 C C . ASP A 1 145 ? -14.722 -9.833 12.573 1.00 98.81 145 ASP A C 1
ATOM 1100 O O . ASP A 1 145 ? -14.065 -10.810 12.216 1.00 98.81 145 ASP A O 1
ATOM 1104 N N . TYR A 1 146 ? -14.937 -8.788 11.769 1.00 98.88 146 TYR A N 1
ATOM 1105 C CA . TYR A 1 146 ? -14.442 -8.683 10.399 1.00 98.88 146 TYR A CA 1
ATOM 1106 C C . TYR A 1 146 ? -13.717 -7.359 10.187 1.00 98.88 146 TYR A C 1
ATOM 1108 O O . TYR A 1 146 ? -14.161 -6.316 10.662 1.00 98.88 146 TYR A O 1
ATOM 1116 N N . ALA A 1 147 ? -12.649 -7.364 9.398 1.00 98.81 147 ALA A N 1
ATOM 1117 C CA . ALA A 1 147 ? -12.037 -6.134 8.911 1.00 98.81 147 ALA A CA 1
ATOM 1118 C C . ALA A 1 147 ? -11.875 -6.181 7.392 1.00 98.81 147 ALA A C 1
ATOM 1120 O O . ALA A 1 147 ? -11.333 -7.145 6.846 1.00 98.81 147 ALA A O 1
ATOM 1121 N N . ILE A 1 148 ? -12.368 -5.144 6.714 1.00 98.75 148 ILE A N 1
ATOM 1122 C CA . ILE A 1 148 ? -12.410 -5.073 5.252 1.00 98.75 148 ILE A CA 1
ATOM 1123 C C . ILE A 1 148 ? -11.275 -4.179 4.750 1.00 98.75 148 ILE A C 1
ATOM 1125 O O . ILE A 1 148 ? -11.166 -3.018 5.149 1.00 98.75 148 ILE A O 1
ATOM 1129 N N . PHE A 1 149 ? -10.460 -4.703 3.836 1.00 98.44 149 PHE A N 1
ATOM 1130 C CA . PHE A 1 149 ? -9.359 -3.978 3.201 1.00 98.44 149 PHE A CA 1
ATOM 1131 C C . PHE A 1 149 ? -9.441 -4.101 1.681 1.00 98.44 149 PHE A C 1
ATOM 1133 O O . PHE A 1 149 ? -9.788 -5.153 1.146 1.00 98.44 149 PHE A O 1
ATOM 1140 N N . GLY A 1 150 ? -9.089 -3.032 0.968 1.00 95.69 150 GLY A N 1
ATOM 1141 C CA . GLY A 1 150 ? -9.034 -3.051 -0.491 1.00 95.69 150 GLY A CA 1
ATOM 1142 C C . GLY A 1 150 ? -7.808 -3.801 -1.020 1.00 95.69 150 GLY A C 1
ATOM 1143 O O . GLY A 1 150 ? -6.689 -3.572 -0.572 1.00 95.69 150 GLY A O 1
ATOM 1144 N N . GLU A 1 151 ? -7.998 -4.626 -2.048 1.00 91.12 151 GLU A N 1
ATOM 1145 C CA . GLU A 1 151 ? -6.929 -5.347 -2.757 1.00 91.12 151 GLU A CA 1
ATOM 1146 C C . GLU A 1 151 ? -5.998 -4.427 -3.556 1.00 91.12 151 GLU A C 1
ATOM 1148 O O . GLU A 1 151 ? -4.957 -4.877 -4.028 1.00 91.12 151 GLU A O 1
ATOM 1153 N N . LYS A 1 152 ? -6.349 -3.139 -3.697 1.00 90.94 152 LYS A N 1
ATOM 1154 C CA . LYS A 1 152 ? -5.471 -2.125 -4.299 1.00 90.94 152 LYS A CA 1
ATOM 1155 C C . LYS A 1 152 ? -4.108 -2.126 -3.607 1.00 90.94 152 LYS A C 1
ATOM 1157 O O . LYS A 1 152 ? -3.083 -2.066 -4.275 1.00 90.94 152 LYS A O 1
ATOM 1162 N N . ASP A 1 153 ? -4.115 -2.208 -2.280 1.00 92.12 153 ASP A N 1
ATOM 1163 C CA . ASP A 1 153 ? -2.921 -2.225 -1.442 1.00 92.12 153 ASP A CA 1
ATOM 1164 C C . ASP A 1 153 ? -2.616 -3.683 -1.049 1.00 92.12 153 ASP A C 1
ATOM 1166 O O . ASP A 1 153 ? -2.671 -4.080 0.114 1.00 92.12 153 ASP A O 1
ATOM 1170 N N . TYR A 1 154 ? -2.350 -4.522 -2.057 1.00 86.62 154 TYR A N 1
ATOM 1171 C CA . TYR A 1 154 ? -2.277 -5.982 -1.910 1.00 86.62 154 TYR A CA 1
ATOM 1172 C C . TYR A 1 154 ? -1.220 -6.444 -0.895 1.00 86.62 154 TYR A C 1
ATOM 1174 O O . TYR A 1 154 ? -1.493 -7.309 -0.063 1.00 86.62 154 TYR A O 1
ATOM 1182 N N . GLN A 1 155 ? -0.030 -5.834 -0.911 1.00 88.25 155 GLN A N 1
ATOM 1183 C CA . GLN A 1 155 ? 1.021 -6.148 0.062 1.00 88.25 155 GLN A CA 1
ATOM 1184 C C . GLN A 1 155 ? 0.579 -5.808 1.494 1.00 88.25 155 GLN A C 1
ATOM 1186 O O . GLN A 1 155 ? 0.793 -6.605 2.405 1.00 88.25 155 GLN A O 1
ATOM 1191 N N . GLN A 1 156 ? -0.138 -4.693 1.684 1.00 96.56 156 GLN A N 1
ATOM 1192 C CA . GLN A 1 156 ? -0.732 -4.324 2.972 1.00 96.56 156 GLN A CA 1
ATOM 1193 C C . GLN A 1 156 ? -1.727 -5.383 3.458 1.00 96.56 156 GLN A C 1
ATOM 1195 O O . GLN A 1 156 ? -1.670 -5.796 4.614 1.00 96.56 156 GLN A O 1
ATOM 1200 N N . LEU A 1 157 ? -2.612 -5.859 2.577 1.00 95.00 157 LEU A N 1
ATOM 1201 C CA . LEU A 1 157 ? -3.564 -6.925 2.897 1.00 95.00 157 LEU A CA 1
ATOM 1202 C C . LEU A 1 157 ? -2.847 -8.213 3.338 1.00 95.00 157 LEU A C 1
ATOM 1204 O O . LEU A 1 157 ? -3.259 -8.840 4.315 1.00 95.00 157 LEU A O 1
ATOM 1208 N N . CYS A 1 158 ? -1.761 -8.596 2.661 1.00 92.12 158 CYS A N 1
ATOM 1209 C CA . CYS A 1 158 ? -0.940 -9.748 3.044 1.00 92.12 158 CYS A CA 1
ATOM 1210 C C . CYS A 1 158 ? -0.272 -9.560 4.415 1.00 92.12 158 CYS A C 1
ATOM 1212 O O . CYS A 1 158 ? -0.331 -10.468 5.244 1.00 92.12 158 CYS A O 1
ATOM 1214 N N . VAL A 1 159 ? 0.303 -8.382 4.677 1.00 97.06 159 VAL A N 1
ATOM 1215 C CA . VAL A 1 159 ? 0.908 -8.036 5.974 1.00 97.06 159 VAL A CA 1
ATOM 1216 C C . VAL A 1 159 ? -0.128 -8.095 7.099 1.00 97.06 159 VAL A C 1
ATOM 1218 O O . VAL A 1 159 ? 0.133 -8.704 8.132 1.00 97.06 159 VAL A O 1
ATOM 1221 N N . VAL A 1 160 ? -1.326 -7.536 6.901 1.00 98.50 160 VAL A N 1
ATOM 1222 C CA . VAL A 1 160 ? -2.395 -7.558 7.916 1.00 98.50 160 VAL A CA 1
ATOM 1223 C C . VAL A 1 160 ? -2.911 -8.979 8.166 1.00 98.50 160 VAL A C 1
ATOM 1225 O O . VAL A 1 160 ? -3.146 -9.347 9.316 1.00 98.50 160 VAL A O 1
ATOM 1228 N N . ARG A 1 161 ? -3.049 -9.810 7.124 1.00 98.06 161 ARG A N 1
ATOM 1229 C CA . ARG A 1 161 ? -3.413 -11.230 7.282 1.00 98.06 161 ARG A CA 1
ATOM 1230 C C . ARG A 1 161 ? -2.379 -11.998 8.105 1.00 98.06 161 ARG A C 1
ATOM 1232 O O . ARG A 1 161 ? -2.763 -12.747 8.998 1.00 98.06 161 ARG A O 1
ATOM 1239 N N . GLN A 1 162 ? -1.093 -11.797 7.816 1.00 98.00 162 GLN A N 1
ATOM 1240 C CA . GLN A 1 162 ? 0.008 -12.399 8.572 1.00 98.00 162 GLN A CA 1
ATOM 1241 C C . GLN A 1 162 ? -0.016 -11.939 10.032 1.00 98.00 162 GLN A C 1
ATOM 1243 O O . GLN A 1 162 ? -0.013 -12.777 10.923 1.00 98.00 162 GLN A O 1
ATOM 1248 N N . LEU A 1 163 ? -0.129 -10.628 10.267 1.00 98.50 163 LEU A N 1
ATOM 1249 C CA . LEU A 1 163 ? -0.227 -10.035 11.601 1.00 98.50 163 LEU A CA 1
ATOM 1250 C C . LEU A 1 163 ? -1.339 -10.675 12.441 1.00 98.50 163 LEU A C 1
ATOM 1252 O O . LEU A 1 163 ? -1.108 -11.039 13.589 1.00 98.50 163 LEU A O 1
ATOM 1256 N N . CYS A 1 164 ? -2.544 -10.806 11.877 1.00 98.31 164 CYS A N 1
ATOM 1257 C CA . CYS A 1 164 ? -3.683 -11.352 12.616 1.00 98.31 164 CYS A CA 1
ATOM 1258 C C . CYS A 1 164 ? -3.512 -12.835 12.921 1.00 98.31 164 CYS A C 1
ATOM 1260 O O . CYS A 1 164 ? -3.858 -13.266 14.015 1.00 98.31 164 CYS A O 1
ATOM 1262 N N . ARG A 1 165 ? -2.958 -13.601 11.975 1.00 97.81 165 ARG A N 1
ATOM 1263 C CA . ARG A 1 165 ? -2.671 -15.019 12.183 1.00 97.81 165 ARG A CA 1
ATOM 1264 C C . ARG A 1 165 ? -1.600 -15.232 13.251 1.00 97.81 165 ARG A C 1
ATOM 1266 O O . ARG A 1 165 ? -1.773 -16.097 14.092 1.00 97.81 165 ARG A O 1
ATOM 1273 N N . ASP A 1 166 ? -0.511 -14.472 13.205 1.00 98.25 166 ASP A N 1
ATOM 1274 C CA . ASP A 1 166 ? 0.648 -14.698 14.077 1.00 98.25 166 ASP A CA 1
ATOM 1275 C C . ASP A 1 166 ? 0.415 -14.221 15.517 1.00 98.25 166 ASP A C 1
ATOM 1277 O O . ASP A 1 166 ? 1.053 -14.722 16.438 1.00 98.25 166 ASP A O 1
ATOM 1281 N N . LEU A 1 167 ? -0.476 -13.244 15.712 1.00 98.06 167 LEU A N 1
ATOM 1282 C CA . LEU A 1 167 ? -0.838 -12.718 17.032 1.00 98.06 167 LEU A CA 1
ATOM 1283 C C . LEU A 1 167 ? -2.182 -13.251 17.547 1.00 98.06 167 LEU A C 1
ATOM 1285 O O . LEU A 1 167 ? -2.718 -12.692 18.505 1.00 98.06 167 LEU A O 1
ATOM 1289 N N . ASP A 1 168 ? -2.744 -14.272 16.893 1.00 98.25 168 ASP A N 1
ATOM 1290 C CA . ASP A 1 168 ? -4.036 -14.878 17.238 1.00 98.25 168 ASP A CA 1
ATOM 1291 C C . ASP A 1 168 ? -5.167 -13.841 17.404 1.00 98.25 168 ASP A C 1
ATOM 1293 O O . ASP A 1 168 ? -6.034 -13.952 18.276 1.00 98.25 168 ASP A O 1
ATOM 1297 N N . LEU A 1 169 ? -5.162 -12.786 16.577 1.00 97.88 169 LEU A N 1
ATOM 1298 C CA . LEU A 1 169 ? -6.183 -11.745 16.653 1.00 97.88 169 LEU A CA 1
ATOM 1299 C C . LEU A 1 169 ? -7.518 -12.320 16.158 1.00 97.88 169 LEU A C 1
ATOM 1301 O O . LEU A 1 169 ? -7.582 -12.800 15.023 1.00 97.88 169 LEU A O 1
ATOM 1305 N N . PRO A 1 170 ? -8.604 -12.239 16.952 1.00 97.44 170 PRO A N 1
ATOM 1306 C CA . PRO A 1 170 ? -9.886 -12.859 16.623 1.00 97.44 170 PRO A CA 1
ATOM 1307 C C . PRO A 1 170 ? -10.686 -12.006 15.623 1.00 97.44 170 PRO A C 1
ATOM 1309 O O . PRO A 1 170 ? -11.802 -11.583 15.906 1.00 97.44 170 PRO A O 1
ATOM 1312 N N . VAL A 1 171 ? -10.096 -11.721 14.460 1.00 98.44 171 VAL A N 1
ATOM 1313 C CA . VAL A 1 171 ? -10.679 -10.903 13.391 1.00 98.44 171 VAL A CA 1
ATOM 1314 C C . VAL A 1 171 ? -10.464 -11.564 12.030 1.00 98.44 171 VAL A C 1
ATOM 1316 O O . VAL A 1 171 ? -9.348 -11.909 11.637 1.00 98.44 171 VAL A O 1
ATOM 1319 N N . ALA A 1 172 ? -11.542 -11.716 11.267 1.00 98.50 172 ALA A N 1
ATOM 1320 C CA . ALA A 1 172 ? -11.488 -12.221 9.904 1.00 98.50 172 ALA A CA 1
ATOM 1321 C C . ALA A 1 172 ? -11.143 -11.091 8.918 1.00 98.50 172 ALA A C 1
ATOM 1323 O O . ALA A 1 172 ? -11.896 -10.129 8.748 1.00 98.50 172 ALA A O 1
ATOM 1324 N N . ILE A 1 173 ? -10.005 -11.220 8.229 1.00 98.56 173 ILE A N 1
ATOM 1325 C CA . ILE A 1 173 ? -9.535 -10.223 7.257 1.00 98.56 173 ILE A CA 1
ATOM 1326 C C . ILE A 1 173 ? -10.101 -10.508 5.862 1.00 98.56 173 ILE A C 1
ATOM 1328 O O . ILE A 1 173 ? -9.697 -11.460 5.185 1.00 98.56 173 ILE A O 1
ATOM 1332 N N . VAL A 1 174 ? -11.000 -9.637 5.403 1.00 97.12 174 VAL A N 1
ATOM 1333 C CA . VAL A 1 174 ? -11.690 -9.747 4.112 1.00 97.12 174 VAL A CA 1
ATOM 1334 C C . VAL A 1 174 ? -11.057 -8.789 3.100 1.00 97.12 174 VAL A C 1
ATOM 1336 O O . VAL A 1 174 ? -10.953 -7.588 3.343 1.00 97.12 174 VAL A O 1
ATOM 1339 N N . GLY A 1 175 ? -10.628 -9.331 1.957 1.00 92.38 175 GLY A N 1
ATOM 1340 C CA . GLY A 1 175 ? -10.142 -8.542 0.825 1.00 92.38 175 GLY A CA 1
ATOM 1341 C C . GLY A 1 175 ? -11.296 -8.133 -0.087 1.00 92.38 175 GLY A C 1
ATOM 1342 O O . GLY A 1 175 ? -12.148 -8.963 -0.398 1.00 92.38 175 GLY A O 1
ATOM 1343 N N . ALA A 1 176 ? -11.319 -6.872 -0.510 1.00 92.31 176 ALA A N 1
ATOM 1344 C CA . ALA A 1 176 ? -12.316 -6.332 -1.424 1.00 92.31 176 ALA A CA 1
ATOM 1345 C C . ALA A 1 176 ? -11.677 -5.917 -2.762 1.00 92.31 176 ALA A C 1
ATOM 1347 O O . ALA A 1 176 ? -10.632 -5.255 -2.746 1.00 92.31 176 ALA A O 1
ATOM 1348 N N . PRO A 1 177 ? -12.300 -6.224 -3.914 1.00 86.88 177 PRO A N 1
ATOM 1349 C CA . PRO A 1 177 ? -11.754 -5.875 -5.222 1.00 86.88 177 PRO A CA 1
ATOM 1350 C C . PRO A 1 177 ? -11.442 -4.385 -5.386 1.00 86.88 177 PRO A C 1
ATOM 1352 O O . PRO A 1 177 ? -12.139 -3.508 -4.874 1.00 86.88 177 PRO A O 1
ATOM 1355 N N . THR A 1 178 ? -10.403 -4.078 -6.165 1.00 87.94 178 THR A N 1
ATOM 1356 C CA . THR A 1 178 ? -10.040 -2.686 -6.476 1.00 87.94 178 THR A CA 1
ATOM 1357 C C . THR A 1 178 ? -11.122 -1.999 -7.312 1.00 87.94 178 THR A C 1
ATOM 1359 O O . THR A 1 178 ? -11.333 -2.358 -8.472 1.00 87.94 178 THR A O 1
ATOM 1362 N N . VAL A 1 179 ? -11.728 -0.943 -6.765 1.00 91.44 179 VAL A N 1
ATOM 1363 C CA . VAL A 1 179 ? -12.617 -0.034 -7.505 1.00 91.44 179 VAL A CA 1
ATOM 1364 C C . VAL A 1 179 ? -11.801 0.918 -8.379 1.00 91.44 179 VAL A C 1
ATOM 1366 O O . VAL A 1 179 ? -10.744 1.415 -7.977 1.00 91.44 179 VAL A O 1
ATOM 1369 N N . ARG A 1 180 ? -12.303 1.178 -9.586 1.00 88.88 180 ARG A N 1
ATOM 1370 C CA . ARG A 1 180 ? -11.653 2.005 -10.607 1.00 88.88 180 ARG A CA 1
ATOM 1371 C C . ARG A 1 180 ? -12.593 3.104 -11.093 1.00 88.88 180 ARG A C 1
ATOM 1373 O O . ARG A 1 180 ? -13.806 2.954 -10.974 1.00 88.88 180 ARG A O 1
ATOM 1380 N N . ASP A 1 181 ? -12.030 4.196 -11.604 1.00 87.12 181 ASP A N 1
ATOM 1381 C CA . ASP A 1 181 ? -12.796 5.219 -12.321 1.00 87.12 181 ASP A CA 1
ATOM 1382 C C . ASP A 1 181 ? -13.277 4.710 -13.688 1.00 87.12 181 ASP A C 1
ATOM 1384 O O . ASP A 1 181 ? -12.958 3.590 -14.101 1.00 87.12 181 ASP A O 1
ATOM 1388 N N . ALA A 1 182 ? -14.071 5.530 -14.381 1.00 85.06 182 ALA A N 1
ATOM 1389 C CA . ALA A 1 182 ? -14.620 5.196 -15.696 1.00 85.06 182 ALA A CA 1
ATOM 1390 C C . ALA A 1 182 ? -13.532 4.885 -16.744 1.00 85.06 182 ALA A C 1
ATOM 1392 O O . ALA A 1 182 ? -13.792 4.157 -17.699 1.00 85.06 182 ALA A O 1
ATOM 1393 N N . ASP A 1 183 ? -12.313 5.385 -16.533 1.00 83.19 183 ASP A N 1
ATOM 1394 C CA . ASP A 1 183 ? -11.159 5.205 -17.411 1.00 83.19 183 ASP A CA 1
ATOM 1395 C C . ASP A 1 183 ? -10.228 4.059 -16.953 1.00 83.19 183 ASP A C 1
ATOM 1397 O O . ASP A 1 183 ? -9.202 3.787 -17.580 1.00 83.19 183 ASP A O 1
ATOM 1401 N N . GLY A 1 184 ? -10.569 3.357 -15.865 1.00 82.69 184 GLY A N 1
ATOM 1402 C CA . GLY A 1 184 ? -9.837 2.195 -15.357 1.00 82.69 184 GLY A CA 1
ATOM 1403 C C . GLY A 1 184 ? -8.699 2.505 -14.372 1.00 82.69 184 GLY A C 1
ATOM 1404 O O . GLY A 1 184 ? -8.022 1.574 -13.905 1.00 82.69 184 GLY A O 1
ATOM 1405 N N . LEU A 1 185 ? -8.483 3.769 -13.996 1.00 87.25 185 LEU A N 1
ATOM 1406 C CA . LEU A 1 185 ? -7.523 4.130 -12.951 1.00 87.25 185 LEU A CA 1
ATOM 1407 C C . LEU A 1 185 ? -8.038 3.657 -11.589 1.00 87.25 185 LEU A C 1
ATOM 1409 O O . LEU A 1 185 ? -9.206 3.836 -11.258 1.00 87.25 185 LEU A O 1
ATOM 1413 N N . ALA A 1 186 ? -7.172 3.042 -10.781 1.00 87.50 186 ALA A N 1
ATOM 1414 C CA . ALA A 1 186 ? -7.544 2.652 -9.423 1.00 87.50 186 ALA A CA 1
ATOM 1415 C C . ALA A 1 186 ? -7.883 3.896 -8.589 1.00 87.50 186 ALA A C 1
ATOM 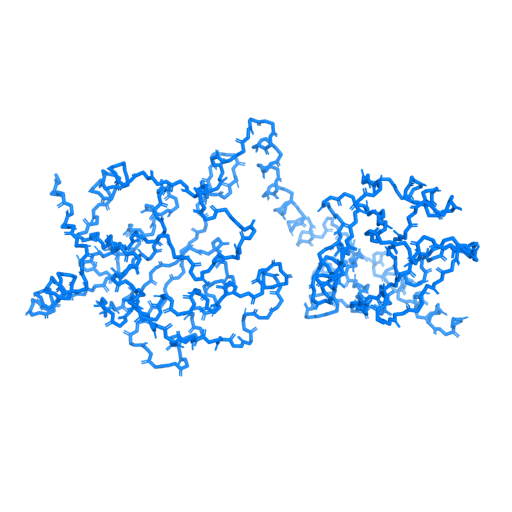1417 O O . ALA A 1 186 ? -7.119 4.865 -8.571 1.00 87.50 186 ALA A O 1
ATOM 1418 N N . MET A 1 187 ? -9.018 3.865 -7.890 1.00 91.19 187 MET A N 1
ATOM 1419 C CA . MET A 1 187 ? -9.415 4.970 -7.021 1.00 91.19 187 MET A CA 1
ATOM 1420 C C . MET A 1 187 ? -8.428 5.104 -5.857 1.00 91.19 187 MET A C 1
ATOM 1422 O O . MET A 1 187 ? -8.135 4.128 -5.166 1.00 91.19 187 MET A O 1
ATOM 1426 N N . SER A 1 188 ? -7.917 6.317 -5.656 1.00 93.00 188 SER A N 1
ATOM 1427 C CA . SER A 1 188 ? -6.968 6.663 -4.598 1.00 93.00 188 SER A CA 1
ATOM 1428 C C . SER A 1 188 ? -7.169 8.118 -4.197 1.00 93.00 188 SER A C 1
ATOM 1430 O O . SER A 1 188 ? -7.317 8.975 -5.069 1.00 93.00 188 SER A O 1
ATOM 1432 N N . SER A 1 189 ? -7.106 8.427 -2.900 1.00 89.25 189 SER A N 1
ATOM 1433 C CA . SER A 1 189 ? -7.143 9.816 -2.415 1.00 89.25 189 SER A CA 1
ATOM 1434 C C . SER A 1 189 ? -5.996 10.650 -3.002 1.00 89.25 189 SER A C 1
ATOM 1436 O O . SER A 1 189 ? -6.165 11.839 -3.255 1.00 89.25 189 SER A O 1
ATOM 1438 N N . ARG A 1 190 ? -4.859 10.010 -3.318 1.00 87.38 190 ARG A N 1
ATOM 1439 C CA . ARG A 1 190 ? -3.696 10.655 -3.952 1.00 87.38 190 ARG A CA 1
ATOM 1440 C C . ARG A 1 190 ? -3.896 11.015 -5.425 1.00 87.38 190 ARG A C 1
ATOM 1442 O O . ARG A 1 190 ? -3.118 11.801 -5.950 1.00 87.38 190 ARG A O 1
ATOM 1449 N N . ASN A 1 191 ? -4.952 10.531 -6.087 1.00 89.62 191 ASN A N 1
ATOM 1450 C CA . ASN A 1 191 ? -5.267 10.980 -7.450 1.00 89.62 191 ASN A CA 1
ATOM 1451 C C . ASN A 1 191 ? -5.582 12.487 -7.485 1.00 89.62 191 ASN A C 1
ATOM 1453 O O . ASN A 1 191 ? -5.422 13.107 -8.528 1.00 89.62 191 ASN A O 1
ATOM 1457 N N . ALA A 1 192 ? -5.969 13.083 -6.348 1.00 87.50 192 ALA A N 1
ATOM 1458 C CA . ALA A 1 192 ? -6.192 14.521 -6.213 1.00 87.50 192 ALA A CA 1
ATOM 1459 C C . ALA A 1 192 ? -4.920 15.375 -6.384 1.00 87.50 192 ALA A C 1
ATOM 1461 O O . ALA A 1 192 ? -5.031 16.587 -6.534 1.00 87.50 192 ALA A O 1
ATOM 1462 N N . TYR A 1 193 ? -3.726 14.772 -6.345 1.00 81.81 193 TYR A N 1
ATOM 1463 C CA . TYR A 1 193 ? -2.469 15.483 -6.597 1.00 81.81 193 TYR A CA 1
ATOM 1464 C C . TYR A 1 193 ? -2.168 15.658 -8.085 1.00 81.81 193 TYR A C 1
ATOM 1466 O O . TYR A 1 193 ? -1.341 16.493 -8.434 1.00 81.81 193 TYR A O 1
ATOM 1474 N N . LEU A 1 194 ? -2.803 14.857 -8.943 1.00 83.75 194 LEU A N 1
ATOM 1475 C CA . LEU A 1 194 ? -2.498 14.809 -10.365 1.00 83.75 194 LEU A CA 1
ATOM 1476 C C . LEU A 1 194 ? -3.255 15.914 -11.103 1.00 83.75 194 LEU A C 1
ATOM 1478 O O . LEU A 1 194 ? -4.479 16.014 -10.997 1.00 83.75 194 LEU A O 1
ATOM 1482 N N . GLY A 1 195 ? -2.539 16.697 -11.907 1.00 85.25 195 GLY A N 1
ATOM 1483 C CA . GLY A 1 195 ? -3.160 17.559 -12.910 1.00 85.25 195 GLY A CA 1
ATOM 1484 C C . GLY A 1 195 ? -3.725 16.749 -14.083 1.00 85.25 195 GLY A C 1
ATOM 1485 O O . GLY A 1 195 ? -3.415 15.570 -14.258 1.00 85.25 195 GLY A O 1
ATOM 1486 N N . ASP A 1 196 ? -4.501 17.392 -14.958 1.00 86.50 196 ASP A N 1
ATOM 1487 C CA . ASP A 1 196 ? -5.199 16.714 -16.067 1.00 86.50 196 ASP A CA 1
ATOM 1488 C C . ASP A 1 196 ? -4.271 15.880 -16.966 1.00 86.50 196 ASP A C 1
ATOM 1490 O O . ASP A 1 196 ? -4.606 14.767 -17.382 1.00 86.50 196 ASP A O 1
ATOM 1494 N N . ARG A 1 197 ? -3.068 16.399 -17.251 1.00 82.94 197 ARG A N 1
ATOM 1495 C CA . ARG A 1 197 ? -2.065 15.702 -18.073 1.00 82.94 197 ARG A CA 1
ATOM 1496 C C . ARG A 1 197 ? -1.526 14.453 -17.384 1.00 82.94 197 ARG A C 1
ATOM 1498 O O . ARG A 1 197 ? -1.389 13.415 -18.028 1.00 82.94 197 ARG A O 1
ATOM 1505 N N . GLU A 1 198 ? -1.229 14.545 -16.095 1.00 80.06 198 GLU A N 1
ATOM 1506 C CA . GLU A 1 198 ? -0.696 13.434 -15.305 1.00 80.06 198 GLU A CA 1
ATOM 1507 C C . GLU A 1 198 ? -1.768 12.363 -15.097 1.00 80.06 198 GLU A C 1
ATOM 1509 O O . GLU A 1 198 ? -1.494 11.174 -15.247 1.00 80.06 198 GLU A O 1
ATOM 1514 N N . LEU A 1 199 ? -3.017 12.777 -14.867 1.00 84.56 199 LEU A N 1
ATOM 1515 C CA . LEU A 1 199 ? -4.161 11.880 -14.755 1.00 84.56 199 LEU A CA 1
ATOM 1516 C C . LEU A 1 199 ? -4.388 11.086 -16.052 1.00 84.56 199 LEU A C 1
ATOM 1518 O O . LEU A 1 199 ? -4.602 9.871 -16.013 1.00 84.56 199 LEU A O 1
ATOM 1522 N N . ALA A 1 200 ? -4.264 11.740 -17.213 1.00 82.19 200 ALA A N 1
ATOM 1523 C CA . ALA A 1 200 ? -4.346 11.078 -18.515 1.00 82.19 200 ALA A CA 1
ATOM 1524 C C . ALA A 1 200 ? -3.224 10.046 -18.734 1.00 82.19 200 ALA A C 1
ATOM 1526 O O . ALA A 1 200 ? -3.437 9.037 -19.410 1.00 82.19 200 ALA A O 1
ATOM 1527 N N . VAL A 1 201 ? -2.033 10.267 -18.167 1.00 78.75 201 VAL A N 1
ATOM 1528 C CA . VAL A 1 201 ? -0.940 9.280 -18.178 1.00 78.75 201 VAL A CA 1
ATOM 1529 C C . VAL A 1 201 ? -1.241 8.138 -17.208 1.00 78.75 201 VAL A C 1
ATOM 1531 O O . VAL A 1 201 ? -1.185 6.976 -17.612 1.00 78.75 201 VAL A O 1
ATOM 1534 N N . ALA A 1 202 ? -1.631 8.444 -15.969 1.00 79.25 202 ALA A N 1
ATOM 1535 C CA . ALA A 1 202 ? -1.922 7.458 -14.928 1.00 79.25 202 ALA A CA 1
ATOM 1536 C C . ALA A 1 202 ? -3.004 6.453 -15.362 1.00 79.25 202 ALA A C 1
ATOM 1538 O O . ALA A 1 202 ? -2.858 5.247 -15.153 1.00 79.25 202 ALA A O 1
ATOM 1539 N N . ARG A 1 203 ? -4.053 6.918 -16.053 1.00 86.12 203 ARG A N 1
ATOM 1540 C CA . ARG A 1 203 ? -5.129 6.068 -16.603 1.00 86.12 203 ARG A CA 1
ATOM 1541 C C . ARG A 1 203 ? -4.636 5.004 -17.584 1.00 86.12 203 ARG A C 1
ATOM 1543 O O . ARG A 1 203 ? -5.207 3.917 -17.659 1.00 86.12 203 ARG A O 1
ATOM 1550 N N . LYS A 1 204 ? -3.520 5.245 -18.281 1.00 84.44 204 LYS A N 1
ATOM 1551 C CA . LYS A 1 204 ? -2.939 4.254 -19.200 1.00 84.44 204 LYS A CA 1
ATOM 1552 C C . LYS A 1 204 ? -2.350 3.055 -18.466 1.00 84.44 204 LYS A C 1
ATOM 1554 O O . LYS A 1 204 ? -2.300 1.977 -19.057 1.00 84.44 204 LYS A O 1
ATOM 1559 N N . LEU A 1 205 ? -1.935 3.210 -17.205 1.00 79.38 205 LEU A N 1
ATOM 1560 C CA . LEU A 1 205 ? -1.232 2.167 -16.456 1.00 79.38 205 LEU A CA 1
ATOM 1561 C C . LEU A 1 205 ? -2.042 0.869 -16.408 1.00 79.38 205 LEU A C 1
ATOM 1563 O O . LEU A 1 205 ? -1.534 -0.193 -16.762 1.00 79.38 205 LEU A O 1
ATOM 1567 N N . ASN A 1 206 ? -3.326 0.945 -16.044 1.00 76.81 206 ASN A N 1
ATOM 1568 C CA . ASN A 1 206 ? -4.146 -0.259 -15.951 1.00 76.81 206 ASN A CA 1
ATOM 1569 C C . ASN A 1 206 ? -4.368 -0.921 -17.315 1.00 76.81 206 ASN A C 1
ATOM 1571 O O . ASN A 1 206 ? -4.271 -2.143 -17.424 1.00 76.81 206 ASN A O 1
ATOM 1575 N N . ALA A 1 207 ? -4.621 -0.123 -18.353 1.00 76.81 207 ALA A N 1
ATOM 1576 C CA . ALA A 1 207 ? -4.801 -0.631 -19.706 1.00 76.81 207 ALA A CA 1
ATOM 1577 C C . ALA A 1 207 ? -3.524 -1.295 -20.244 1.00 76.81 207 ALA A C 1
ATOM 1579 O O . ALA A 1 207 ? -3.606 -2.295 -20.952 1.00 76.81 207 ALA A O 1
ATOM 1580 N N . ILE A 1 208 ? -2.342 -0.754 -19.934 1.00 81.56 208 ILE A N 1
ATOM 1581 C CA . ILE A 1 208 ? -1.051 -1.353 -20.300 1.00 81.56 208 ILE A CA 1
ATOM 1582 C C . ILE A 1 208 ? -0.866 -2.685 -19.569 1.00 81.56 208 ILE A C 1
ATOM 1584 O O . ILE A 1 208 ? -0.662 -3.700 -20.229 1.00 81.56 208 ILE A O 1
ATOM 1588 N N . LEU A 1 209 ? -1.033 -2.707 -18.241 1.00 76.50 209 LEU A N 1
ATOM 1589 C CA . LEU A 1 209 ? -0.889 -3.924 -17.435 1.00 76.50 209 LEU A CA 1
ATOM 1590 C C . LEU A 1 209 ? -1.843 -5.035 -17.896 1.00 76.50 209 LEU A C 1
ATOM 1592 O O . LEU A 1 209 ? -1.427 -6.177 -18.072 1.00 76.50 209 LEU A O 1
ATOM 1596 N N . ARG A 1 210 ? -3.116 -4.701 -18.153 1.00 75.75 210 ARG A N 1
ATOM 1597 C CA . ARG A 1 210 ? -4.113 -5.668 -18.636 1.00 75.75 210 ARG A CA 1
ATOM 1598 C C . ARG A 1 210 ? -3.790 -6.196 -20.027 1.00 75.75 210 ARG A C 1
ATOM 1600 O O . ARG A 1 210 ? -3.905 -7.396 -20.243 1.00 75.75 210 ARG A O 1
ATOM 1607 N N . ARG A 1 211 ? -3.385 -5.327 -20.959 1.00 81.62 211 ARG A N 1
ATOM 1608 C CA . ARG A 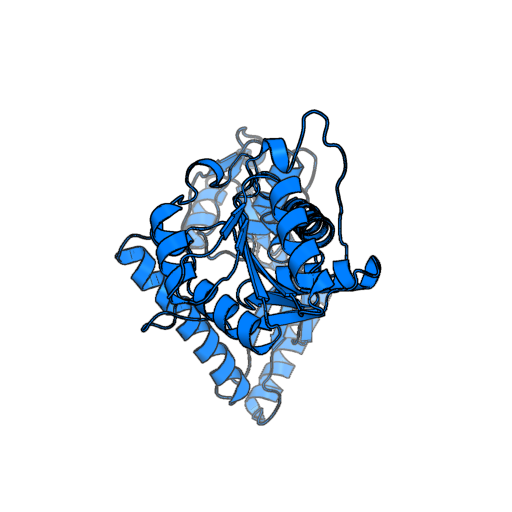1 211 ? -3.010 -5.751 -22.317 1.00 81.62 211 ARG A CA 1
ATOM 1609 C C . ARG A 1 211 ? -1.778 -6.644 -22.303 1.00 81.62 211 ARG A C 1
ATOM 1611 O O . ARG A 1 211 ? -1.800 -7.669 -22.969 1.00 81.62 211 ARG A O 1
ATOM 1618 N N . ALA A 1 212 ? -0.757 -6.299 -21.519 1.00 77.56 212 ALA A N 1
ATOM 1619 C CA . ALA A 1 212 ? 0.442 -7.119 -21.377 1.00 77.56 212 ALA A CA 1
ATOM 1620 C C . ALA A 1 212 ? 0.105 -8.503 -20.798 1.00 77.56 212 ALA A C 1
ATOM 1622 O O . ALA A 1 212 ? 0.465 -9.520 -21.386 1.00 77.56 212 ALA A O 1
ATOM 1623 N N . ALA A 1 213 ? -0.667 -8.550 -19.706 1.00 72.19 213 ALA A N 1
ATOM 1624 C CA . ALA A 1 213 ? -1.085 -9.806 -19.089 1.00 72.19 213 ALA A CA 1
ATOM 1625 C C . ALA A 1 213 ? -1.954 -10.664 -20.027 1.00 72.19 213 ALA A C 1
ATOM 1627 O O . ALA A 1 213 ? -1.736 -11.869 -20.135 1.00 72.19 213 ALA A O 1
ATOM 1628 N N . ALA A 1 214 ? -2.915 -10.054 -20.729 1.00 75.38 214 ALA A N 1
ATOM 1629 C CA . ALA A 1 214 ? -3.786 -10.758 -21.667 1.00 75.38 214 ALA A CA 1
ATOM 1630 C C . ALA A 1 214 ? -3.025 -11.267 -22.897 1.00 75.38 214 ALA A C 1
ATOM 1632 O O . ALA A 1 214 ? -3.241 -12.400 -23.310 1.00 75.38 214 ALA A O 1
ATOM 1633 N N . ALA A 1 215 ? -2.117 -10.466 -23.460 1.00 77.44 215 ALA A N 1
ATOM 1634 C CA . ALA A 1 215 ? -1.312 -10.866 -24.609 1.00 77.44 215 ALA A CA 1
ATOM 1635 C C . ALA A 1 215 ? -0.353 -12.012 -24.267 1.00 77.44 215 ALA A C 1
ATOM 1637 O O . ALA A 1 215 ? -0.224 -12.948 -25.052 1.00 77.44 215 ALA A O 1
ATOM 1638 N N . LEU A 1 216 ? 0.237 -11.991 -23.067 1.00 73.31 216 LEU A N 1
ATOM 1639 C CA . LEU A 1 216 ? 1.051 -13.095 -22.563 1.00 73.31 216 LEU A CA 1
ATOM 1640 C C . LEU A 1 216 ? 0.211 -14.363 -22.327 1.00 73.31 216 LEU A C 1
ATOM 1642 O O . LEU A 1 216 ? 0.608 -15.455 -22.724 1.00 73.31 216 LEU A O 1
ATOM 1646 N N . ALA A 1 217 ? -0.970 -14.232 -21.713 1.00 72.81 217 ALA A N 1
ATOM 1647 C CA . ALA A 1 217 ? -1.854 -15.367 -21.437 1.00 72.81 217 ALA A CA 1
ATOM 1648 C C . ALA A 1 217 ? -2.452 -15.991 -22.709 1.00 72.81 217 ALA A C 1
ATOM 1650 O O . ALA A 1 217 ? -2.639 -17.204 -22.764 1.00 72.81 217 ALA A O 1
ATOM 1651 N N . ALA A 1 218 ? -2.742 -15.169 -23.720 1.00 76.06 218 ALA A N 1
ATOM 1652 C CA . ALA A 1 218 ? -3.288 -15.596 -25.004 1.00 76.06 218 ALA A CA 1
ATOM 1653 C C . ALA A 1 218 ? -2.221 -16.126 -25.978 1.00 76.06 218 ALA A C 1
ATOM 1655 O O . ALA A 1 218 ? -2.572 -16.517 -27.086 1.00 76.06 218 ALA A O 1
ATOM 1656 N N . GLY A 1 219 ? -0.936 -16.102 -25.602 1.00 70.06 219 GLY A N 1
ATOM 1657 C CA . GLY A 1 219 ? 0.160 -16.491 -26.492 1.00 70.06 219 GLY A CA 1
ATOM 1658 C C . GLY A 1 219 ? 0.381 -15.533 -27.668 1.00 70.06 219 GLY A C 1
ATOM 1659 O O . GLY A 1 219 ? 1.058 -15.898 -28.614 1.00 70.06 219 GLY A O 1
ATOM 1660 N N . MET A 1 220 ? -0.167 -14.311 -27.621 1.00 79.44 220 MET A N 1
ATOM 1661 C CA . MET A 1 220 ? 0.103 -13.263 -28.623 1.00 79.44 220 MET A CA 1
ATOM 1662 C C . MET A 1 220 ? 1.484 -12.618 -28.435 1.00 79.44 220 MET A C 1
ATOM 1664 O O . MET A 1 220 ? 1.961 -11.900 -29.309 1.00 79.44 220 MET A O 1
ATOM 1668 N N . ILE A 1 221 ? 2.092 -12.823 -27.266 1.00 81.00 221 ILE A N 1
ATOM 1669 C CA . ILE A 1 221 ? 3.509 -12.575 -27.016 1.00 81.00 221 ILE A CA 1
ATOM 1670 C C . ILE A 1 221 ? 4.153 -13.948 -26.879 1.00 81.00 221 ILE A C 1
ATOM 1672 O O . ILE A 1 221 ? 3.924 -14.641 -25.889 1.00 81.00 221 ILE A O 1
ATOM 1676 N N . ASP A 1 222 ? 4.946 -14.325 -27.874 1.00 81.06 222 ASP A N 1
ATOM 1677 C CA . ASP A 1 222 ? 5.600 -15.634 -27.944 1.00 81.06 222 ASP A CA 1
ATOM 1678 C C . ASP A 1 222 ? 6.594 -15.871 -26.804 1.00 81.06 222 ASP A C 1
ATOM 1680 O O . ASP A 1 222 ? 6.813 -17.004 -26.368 1.00 81.06 222 ASP A O 1
ATOM 1684 N N . LEU A 1 223 ? 7.219 -14.785 -26.350 1.00 86.75 223 LEU A N 1
ATOM 1685 C CA . LEU A 1 223 ? 8.289 -14.773 -25.368 1.00 86.75 223 LEU A CA 1
ATOM 1686 C C . LEU A 1 223 ? 8.507 -13.347 -24.851 1.00 86.75 223 LEU A C 1
ATOM 1688 O O . LEU A 1 223 ? 8.400 -12.382 -25.607 1.00 86.75 223 LEU A O 1
ATOM 1692 N N . ALA A 1 224 ? 8.864 -13.215 -23.576 1.00 85.94 224 ALA A N 1
ATOM 1693 C CA . ALA A 1 224 ? 9.396 -11.978 -23.015 1.00 85.94 224 ALA A CA 1
ATOM 1694 C C . ALA A 1 224 ? 10.702 -12.262 -22.265 1.00 85.94 224 ALA A C 1
ATOM 1696 O O . ALA A 1 224 ? 10.789 -13.232 -21.514 1.00 85.94 224 ALA A O 1
ATOM 1697 N N . VAL A 1 225 ? 11.705 -11.409 -22.466 1.00 84.56 225 VAL A N 1
ATOM 1698 C CA . VAL A 1 225 ? 12.924 -11.382 -21.650 1.00 84.56 225 VAL A CA 1
ATOM 1699 C C . VAL A 1 225 ? 12.822 -10.164 -20.751 1.00 84.56 225 VAL A C 1
ATOM 1701 O O . VAL A 1 225 ? 12.645 -9.051 -21.247 1.00 84.56 225 VAL A O 1
ATOM 1704 N N . ILE A 1 226 ? 12.864 -10.383 -19.443 1.00 85.31 226 ILE A N 1
ATOM 1705 C CA . ILE A 1 226 ? 12.628 -9.346 -18.443 1.00 85.31 226 ILE A CA 1
ATOM 1706 C C . ILE A 1 226 ? 13.838 -9.279 -17.522 1.00 85.31 226 ILE A C 1
ATOM 1708 O O . ILE A 1 226 ? 14.257 -10.286 -16.959 1.00 85.31 226 ILE A O 1
ATOM 1712 N N . GLU A 1 227 ? 14.387 -8.080 -17.373 1.00 81.31 227 GLU A N 1
ATOM 1713 C CA . GLU A 1 227 ? 15.353 -7.772 -16.326 1.00 81.31 227 GLU A CA 1
ATOM 1714 C C . GLU A 1 227 ? 14.592 -7.368 -15.066 1.00 81.31 227 GLU A C 1
ATOM 1716 O O . GLU A 1 227 ? 13.841 -6.391 -15.062 1.00 81.31 227 GLU A O 1
ATOM 1721 N N . GLU A 1 228 ? 14.777 -8.118 -13.988 1.00 83.31 228 GLU A N 1
ATOM 1722 C CA . GLU A 1 228 ? 14.160 -7.824 -12.698 1.00 83.31 228 GLU A CA 1
ATOM 1723 C C . GLU A 1 228 ? 15.130 -8.095 -11.550 1.00 83.31 228 GLU A C 1
ATOM 1725 O O . GLU A 1 228 ? 16.116 -8.814 -11.698 1.00 83.31 228 GLU A O 1
ATOM 1730 N N . ARG A 1 229 ? 14.899 -7.479 -10.388 1.00 82.75 229 ARG A N 1
ATOM 1731 C CA . ARG A 1 229 ? 15.734 -7.722 -9.205 1.00 82.75 229 ARG A CA 1
ATOM 1732 C C . ARG A 1 229 ? 15.684 -9.214 -8.862 1.00 82.75 229 ARG A C 1
ATOM 1734 O O . ARG A 1 229 ? 14.618 -9.822 -8.931 1.00 82.75 229 ARG A O 1
ATOM 1741 N N . VAL A 1 230 ? 16.820 -9.804 -8.482 1.00 86.38 230 VAL A N 1
ATOM 1742 C CA . VAL A 1 230 ? 16.866 -11.228 -8.102 1.00 86.38 230 VAL A CA 1
ATOM 1743 C C . VAL A 1 230 ? 15.839 -11.511 -6.997 1.00 86.38 230 VAL A C 1
ATOM 1745 O O . VAL A 1 230 ? 15.872 -10.887 -5.937 1.00 86.38 230 VAL A O 1
ATOM 1748 N N . GLY A 1 231 ? 14.937 -12.462 -7.251 1.00 83.19 231 GLY A N 1
ATOM 1749 C CA . GLY A 1 231 ? 13.831 -12.819 -6.364 1.00 83.19 231 GLY A CA 1
ATOM 1750 C C . GLY A 1 231 ? 12.903 -13.872 -6.987 1.00 83.19 231 GLY A C 1
ATOM 1751 O O . GLY A 1 231 ? 13.222 -14.420 -8.046 1.00 83.19 231 GLY A O 1
ATOM 1752 N N . PRO A 1 232 ? 11.765 -14.194 -6.342 1.00 79.88 232 PRO A N 1
ATOM 1753 C CA . PRO A 1 232 ? 10.777 -15.115 -6.898 1.00 79.88 232 PRO A CA 1
ATOM 1754 C C . PRO A 1 232 ? 10.213 -14.592 -8.225 1.00 79.88 232 PRO A C 1
ATOM 1756 O O . PRO A 1 232 ? 9.647 -13.502 -8.262 1.00 79.88 232 PRO A O 1
ATOM 1759 N N . SER A 1 233 ? 10.317 -15.385 -9.293 1.00 81.94 233 SER A N 1
ATOM 1760 C CA . SER A 1 233 ? 9.767 -15.057 -10.612 1.00 81.94 233 SER A CA 1
ATOM 1761 C C . SER A 1 233 ? 8.945 -16.214 -11.174 1.00 81.94 233 SER A C 1
ATOM 1763 O O . SER A 1 233 ? 9.169 -17.380 -10.852 1.00 81.94 233 SER A O 1
ATOM 1765 N N . ALA A 1 234 ? 7.974 -15.878 -12.025 1.00 81.19 234 ALA A N 1
ATOM 1766 C CA . ALA A 1 234 ? 7.260 -16.850 -12.850 1.00 81.19 234 ALA A CA 1
ATOM 1767 C C . ALA A 1 234 ? 8.045 -17.235 -14.121 1.00 81.19 234 ALA A C 1
ATOM 1769 O O . ALA A 1 234 ? 7.602 -18.116 -14.857 1.00 81.19 234 ALA A O 1
ATOM 1770 N N . GLY A 1 235 ? 9.151 -16.539 -14.407 1.00 84.25 235 GLY A N 1
ATOM 1771 C CA . GLY A 1 235 ? 10.047 -16.804 -15.528 1.00 84.25 235 GLY A CA 1
ATOM 1772 C C . GLY A 1 235 ? 11.202 -17.733 -15.155 1.00 84.25 235 GLY A C 1
ATOM 1773 O O . GLY A 1 235 ? 11.538 -17.919 -13.987 1.00 84.25 235 GLY A O 1
ATOM 1774 N N . GLU A 1 236 ? 11.818 -18.319 -16.175 1.00 90.25 236 GLU A N 1
ATOM 1775 C CA . GLU A 1 236 ? 13.048 -19.101 -16.069 1.00 90.25 236 GLU A CA 1
ATOM 1776 C C . GLU A 1 236 ? 14.249 -18.147 -15.973 1.00 90.25 236 GLU A C 1
ATOM 1778 O O . GLU A 1 236 ? 14.477 -17.355 -16.886 1.00 90.25 236 GLU A O 1
ATOM 1783 N N . CYS A 1 237 ? 15.026 -18.215 -14.890 1.00 90.88 237 CYS A N 1
ATOM 1784 C CA . CYS A 1 237 ? 16.225 -17.388 -14.741 1.00 90.88 237 CYS A CA 1
ATOM 1785 C C . CYS A 1 237 ? 17.347 -17.871 -15.655 1.00 90.88 237 CYS A C 1
ATOM 1787 O O . CYS A 1 237 ? 17.840 -18.989 -15.503 1.00 90.88 237 CYS A O 1
ATOM 1789 N N . LEU A 1 238 ? 17.748 -17.016 -16.598 1.00 88.88 238 LEU A N 1
ATOM 1790 C CA . LEU A 1 238 ? 18.789 -17.325 -17.576 1.00 88.88 238 LEU A CA 1
ATOM 1791 C C . LEU A 1 238 ? 20.173 -16.882 -17.111 1.00 88.88 238 LEU A C 1
ATOM 1793 O O . LEU A 1 238 ? 21.164 -17.561 -17.369 1.00 88.88 238 LEU A O 1
ATOM 1797 N N . ALA A 1 239 ? 20.252 -15.723 -16.461 1.00 88.38 239 ALA A N 1
ATOM 1798 C CA . ALA A 1 239 ? 21.501 -15.165 -15.971 1.00 88.38 239 ALA A CA 1
ATOM 1799 C C . ALA A 1 239 ? 21.249 -14.199 -14.816 1.00 88.38 239 ALA A C 1
ATOM 1801 O O . ALA A 1 239 ? 20.199 -13.566 -14.738 1.00 88.38 239 ALA A O 1
ATOM 1802 N N . VAL A 1 240 ? 22.249 -14.060 -13.950 1.00 90.44 240 VAL A N 1
ATOM 1803 C CA . VAL A 1 240 ? 22.298 -13.015 -12.931 1.00 90.44 240 VAL A CA 1
ATOM 1804 C C . VAL A 1 240 ? 23.444 -12.082 -13.283 1.00 90.44 240 VAL A C 1
ATOM 1806 O O . VAL A 1 240 ? 24.575 -12.539 -13.449 1.00 90.44 240 VAL A O 1
ATOM 1809 N N . ASP A 1 241 ? 23.152 -10.792 -13.391 1.00 89.75 241 ASP A N 1
ATOM 1810 C CA . ASP A 1 241 ? 24.142 -9.749 -13.622 1.00 89.75 241 ASP A CA 1
ATOM 1811 C C . ASP A 1 241 ? 24.189 -8.781 -12.435 1.00 89.75 241 ASP A C 1
ATOM 1813 O O . ASP A 1 241 ? 23.218 -8.597 -11.692 1.00 89.75 241 ASP A O 1
ATOM 1817 N N . ARG A 1 242 ? 25.356 -8.182 -12.224 1.00 93.12 242 ARG A N 1
ATOM 1818 C CA . ARG A 1 242 ? 25.595 -7.238 -11.138 1.00 93.12 242 ARG A CA 1
ATOM 1819 C C . ARG A 1 242 ? 25.252 -5.846 -11.629 1.00 93.12 242 ARG A C 1
ATOM 1821 O O . ARG A 1 242 ? 25.829 -5.393 -12.616 1.00 93.12 242 ARG A O 1
ATOM 1828 N N . LEU A 1 243 ? 24.380 -5.140 -10.918 1.00 93.88 243 LEU A N 1
ATOM 1829 C CA . LEU A 1 243 ? 24.288 -3.697 -11.091 1.00 93.88 243 LEU A CA 1
ATOM 1830 C C . LEU A 1 243 ? 25.566 -3.080 -10.506 1.00 93.88 243 LEU A C 1
ATOM 1832 O O . LEU A 1 243 ? 25.934 -3.369 -9.369 1.00 93.88 243 LEU A O 1
ATOM 1836 N N . VAL A 1 244 ? 26.277 -2.271 -11.284 1.00 95.56 244 VAL A N 1
ATOM 1837 C CA . VAL A 1 244 ? 27.560 -1.680 -10.888 1.00 95.56 244 VAL A CA 1
ATOM 1838 C C . VAL A 1 244 ? 27.571 -0.180 -11.127 1.00 95.56 244 VAL A C 1
ATOM 1840 O O . VAL A 1 244 ? 26.864 0.326 -11.997 1.00 95.56 244 VAL A O 1
ATOM 1843 N N . TRP A 1 245 ? 28.405 0.527 -10.368 1.00 96.50 245 TRP A N 1
ATOM 1844 C CA . TRP A 1 245 ? 28.708 1.931 -10.618 1.00 96.50 245 TRP A CA 1
ATOM 1845 C C . TRP A 1 245 ? 29.641 2.072 -11.816 1.00 96.50 245 TRP A C 1
ATOM 1847 O O . TRP A 1 245 ? 30.581 1.295 -11.977 1.00 96.50 245 TRP A O 1
ATOM 1857 N N . VAL A 1 246 ? 29.395 3.086 -12.640 1.00 96.50 246 VAL A N 1
ATOM 1858 C CA . VAL A 1 246 ? 30.136 3.338 -13.876 1.00 96.50 246 VAL A CA 1
ATOM 1859 C C . VAL A 1 246 ? 30.595 4.790 -13.918 1.00 96.50 246 VAL A C 1
ATOM 1861 O O . VAL A 1 246 ? 29.820 5.708 -13.630 1.00 96.50 246 VAL A O 1
ATOM 1864 N N . GLY A 1 247 ? 31.858 4.995 -14.287 1.00 96.81 247 GLY A N 1
ATOM 1865 C CA . GLY A 1 247 ? 32.477 6.310 -14.438 1.00 96.81 247 GLY A CA 1
ATOM 1866 C C . GLY A 1 247 ? 33.293 6.436 -15.722 1.00 96.81 247 GLY A C 1
ATOM 1867 O O . GLY A 1 247 ? 33.601 5.439 -16.377 1.00 96.81 247 GLY A O 1
ATOM 1868 N N . ALA A 1 248 ? 33.667 7.672 -16.070 1.00 97.38 248 ALA A N 1
ATOM 1869 C CA . ALA A 1 248 ? 34.685 7.921 -17.089 1.00 97.38 248 ALA A CA 1
ATOM 1870 C C . ALA A 1 248 ? 35.977 7.174 -16.753 1.00 97.38 248 ALA A C 1
ATOM 1872 O O . ALA A 1 248 ? 36.382 7.118 -15.588 1.00 97.38 248 ALA A O 1
ATOM 1873 N N . ARG A 1 249 ? 36.662 6.677 -17.786 1.00 94.88 249 ARG A N 1
ATOM 1874 C CA . ARG A 1 249 ? 37.966 6.043 -17.623 1.00 94.88 249 ARG A CA 1
ATOM 1875 C C . ARG A 1 249 ? 38.978 7.008 -17.012 1.00 94.88 249 ARG A C 1
ATOM 1877 O O . ARG A 1 249 ? 39.267 8.051 -17.595 1.00 94.88 249 ARG A O 1
ATOM 1884 N N . GLY A 1 250 ? 39.509 6.658 -15.841 1.00 93.88 250 GLY A N 1
ATOM 1885 C CA . GLY A 1 250 ? 40.402 7.536 -15.072 1.00 93.88 250 GLY A CA 1
ATOM 1886 C C . GLY A 1 250 ? 39.750 8.840 -14.579 1.00 93.88 250 GLY A C 1
ATOM 1887 O O . GLY A 1 250 ? 40.458 9.751 -14.149 1.00 93.88 250 GLY A O 1
ATOM 1888 N N . GLY A 1 251 ? 38.421 8.941 -14.649 1.00 95.38 251 GLY A N 1
ATOM 1889 C CA . GLY A 1 251 ? 37.651 10.105 -14.226 1.00 95.38 251 GLY A CA 1
ATOM 1890 C C . GLY A 1 251 ? 37.571 10.257 -12.706 1.00 95.38 251 GLY A C 1
ATOM 1891 O O . GLY A 1 251 ? 37.849 9.331 -11.939 1.00 95.38 251 GLY A O 1
ATOM 1892 N N . ALA A 1 252 ? 37.161 11.439 -12.250 1.00 96.38 252 ALA A N 1
ATOM 1893 C CA . ALA A 1 252 ? 37.076 11.794 -10.836 1.00 96.38 252 ALA A CA 1
ATOM 1894 C C . ALA A 1 252 ? 35.653 12.151 -10.374 1.00 96.38 252 ALA A C 1
ATOM 1896 O O . ALA A 1 252 ? 35.475 12.504 -9.206 1.00 96.38 252 ALA A O 1
ATOM 1897 N N . ALA A 1 253 ? 34.627 12.044 -11.229 1.00 96.06 253 ALA A N 1
ATOM 1898 C CA . ALA A 1 253 ? 33.240 12.357 -10.869 1.00 96.06 253 ALA A CA 1
ATOM 1899 C C . ALA A 1 253 ? 32.767 11.627 -9.601 1.00 96.06 253 ALA A C 1
ATOM 1901 O O . ALA A 1 253 ? 32.139 12.245 -8.744 1.00 96.06 253 ALA A O 1
ATOM 1902 N N . HIS A 1 254 ? 33.146 10.357 -9.436 1.00 94.94 254 HIS A N 1
ATOM 1903 C CA . HIS A 1 254 ? 32.798 9.521 -8.279 1.00 94.94 254 HIS A CA 1
ATOM 1904 C C . HIS A 1 254 ? 33.313 10.052 -6.928 1.00 94.94 254 HIS A C 1
ATOM 1906 O O . HIS A 1 254 ? 32.783 9.699 -5.874 1.00 94.94 254 HIS A O 1
ATOM 1912 N N . ARG A 1 255 ? 34.325 10.929 -6.947 1.00 94.38 255 ARG A N 1
ATOM 1913 C CA . ARG A 1 255 ? 34.931 11.539 -5.751 1.00 94.38 255 ARG A CA 1
ATOM 1914 C C . ARG A 1 255 ? 34.293 12.874 -5.371 1.00 94.38 255 ARG A C 1
ATOM 1916 O O . ARG A 1 255 ? 34.580 13.405 -4.304 1.00 94.38 255 ARG A O 1
ATOM 1923 N N . LYS A 1 256 ? 33.457 13.451 -6.241 1.00 95.06 256 LYS A N 1
ATOM 1924 C CA . LYS A 1 256 ? 32.804 14.744 -5.993 1.00 95.06 256 LYS A CA 1
ATOM 1925 C C . LYS A 1 256 ? 31.665 14.568 -4.981 1.00 95.06 256 LYS A C 1
ATOM 1927 O O . LYS A 1 256 ? 31.027 13.515 -4.938 1.00 95.06 256 LYS A O 1
ATOM 1932 N N . ARG A 1 257 ? 31.402 15.601 -4.176 1.00 94.12 257 ARG A N 1
ATOM 1933 C CA . ARG A 1 257 ? 30.291 15.653 -3.211 1.00 94.12 257 ARG A CA 1
ATOM 1934 C C . ARG A 1 257 ? 29.547 16.996 -3.335 1.00 94.12 257 ARG A C 1
ATOM 1936 O O . ARG A 1 257 ? 30.226 18.019 -3.433 1.00 94.12 257 ARG A O 1
ATOM 1943 N N . PRO A 1 258 ? 28.201 17.017 -3.366 1.00 93.88 258 PRO A N 1
ATOM 1944 C CA . PRO A 1 258 ? 27.300 15.864 -3.491 1.00 93.88 258 PRO A CA 1
ATOM 1945 C C . PRO A 1 258 ? 27.611 15.024 -4.741 1.00 93.88 258 PRO A C 1
ATOM 1947 O O . PRO A 1 258 ? 27.973 15.585 -5.781 1.00 93.88 258 PRO A O 1
ATOM 1950 N N . LEU A 1 259 ? 27.534 13.693 -4.620 1.00 96.00 259 LEU A N 1
ATOM 1951 C CA . LEU A 1 259 ? 27.852 12.738 -5.685 1.00 96.00 259 LEU A CA 1
ATOM 1952 C C . LEU A 1 259 ? 27.043 13.084 -6.946 1.00 96.00 259 LEU A C 1
ATOM 1954 O O . LEU A 1 259 ? 25.811 13.053 -6.903 1.00 96.00 259 LEU A O 1
ATOM 1958 N N . PRO A 1 260 ? 27.692 13.449 -8.065 1.00 96.19 260 PRO A N 1
ATOM 1959 C CA . PRO A 1 260 ? 26.984 13.744 -9.297 1.00 96.19 260 PRO A CA 1
ATOM 1960 C C . PRO A 1 260 ? 26.519 12.439 -9.939 1.00 96.19 260 PRO A C 1
ATOM 1962 O O . PRO A 1 260 ? 27.345 11.653 -10.399 1.00 96.19 260 PRO A O 1
ATOM 1965 N N . VAL A 1 261 ? 25.208 12.225 -10.004 1.00 93.12 261 VAL A N 1
ATOM 1966 C CA . VAL A 1 261 ? 24.615 11.030 -10.610 1.00 93.12 261 VAL A CA 1
ATOM 1967 C C . VAL A 1 261 ? 23.848 11.423 -11.871 1.00 93.12 261 VAL A C 1
ATOM 1969 O O . VAL A 1 261 ? 23.102 12.406 -11.889 1.00 93.12 261 VAL A O 1
ATOM 1972 N N . SER A 1 262 ? 24.040 10.664 -12.947 1.00 90.44 262 SER A N 1
ATOM 1973 C CA . SER A 1 262 ? 23.157 10.686 -14.109 1.00 90.44 262 SER A CA 1
ATOM 1974 C C . SER A 1 262 ? 22.378 9.381 -14.153 1.00 90.44 262 SER A C 1
ATOM 1976 O O . SER A 1 262 ? 22.966 8.300 -14.140 1.00 90.44 262 SER A O 1
ATOM 1978 N N . MET A 1 263 ? 21.052 9.479 -14.176 1.00 80.88 263 MET A N 1
ATOM 1979 C CA . MET A 1 263 ? 20.160 8.323 -14.153 1.00 80.88 263 MET A CA 1
ATOM 1980 C C . MET A 1 263 ? 19.164 8.409 -15.295 1.00 80.88 263 MET A C 1
ATOM 1982 O O . MET A 1 263 ? 18.766 9.496 -15.717 1.00 80.88 263 MET A O 1
ATOM 1986 N N . VAL A 1 264 ? 18.730 7.244 -15.763 1.00 66.94 264 VAL A N 1
ATOM 1987 C CA . VAL A 1 264 ? 17.552 7.158 -16.620 1.00 66.94 264 VAL A CA 1
ATOM 1988 C C . VAL A 1 264 ? 16.328 7.608 -15.807 1.00 66.94 264 VAL A C 1
ATOM 1990 O O . VAL A 1 264 ? 16.283 7.378 -14.594 1.00 66.94 264 VAL A O 1
ATOM 1993 N N . ALA A 1 265 ? 15.385 8.291 -16.466 1.00 65.75 265 ALA A N 1
ATOM 1994 C CA . ALA A 1 265 ? 14.167 8.858 -15.869 1.00 65.75 265 ALA A CA 1
ATOM 1995 C C . ALA A 1 265 ? 13.336 7.825 -15.071 1.00 65.75 265 ALA A C 1
ATOM 1997 O O . ALA A 1 265 ? 13.648 6.635 -15.066 1.00 65.75 265 ALA A O 1
ATOM 1998 N N . ASP A 1 266 ? 12.254 8.266 -14.423 1.00 59.28 266 ASP A N 1
ATOM 1999 C CA . ASP A 1 266 ? 11.451 7.511 -13.435 1.00 59.28 266 ASP A CA 1
ATOM 2000 C C . ASP A 1 266 ? 10.961 6.105 -13.853 1.00 59.28 266 ASP A C 1
ATOM 2002 O O . ASP A 1 266 ? 10.486 5.338 -13.021 1.00 59.28 266 ASP A O 1
ATOM 2006 N N . THR A 1 267 ? 11.096 5.727 -15.123 1.00 63.94 267 THR A N 1
ATOM 2007 C CA . THR A 1 267 ? 10.808 4.386 -15.647 1.00 63.94 267 THR A CA 1
ATOM 2008 C C . THR A 1 267 ? 11.951 3.372 -15.478 1.00 63.94 267 THR A C 1
ATOM 2010 O O . THR A 1 267 ? 11.785 2.211 -15.846 1.00 63.94 267 THR A O 1
ATOM 2013 N N . CYS A 1 268 ? 13.116 3.773 -14.960 1.00 73.31 268 CYS A N 1
ATOM 2014 C CA . CYS A 1 268 ? 14.284 2.902 -14.809 1.00 73.31 268 CYS A CA 1
ATOM 2015 C C . CYS A 1 268 ? 14.132 1.888 -13.662 1.00 73.31 268 CYS A C 1
ATOM 2017 O O . CYS A 1 268 ? 14.024 2.275 -12.499 1.00 73.31 268 CYS A O 1
ATOM 2019 N N . ALA A 1 269 ? 14.243 0.591 -13.966 1.00 72.62 269 ALA A N 1
ATOM 2020 C CA . ALA A 1 269 ? 14.173 -0.486 -12.971 1.00 72.62 269 ALA A CA 1
ATOM 2021 C C . ALA A 1 269 ? 15.329 -0.469 -11.949 1.00 72.62 269 ALA A C 1
ATOM 2023 O O . ALA A 1 269 ? 15.174 -0.957 -10.831 1.00 72.62 269 ALA A O 1
ATOM 2024 N N . PHE A 1 270 ? 16.481 0.114 -12.299 1.00 84.75 270 PHE A N 1
ATOM 2025 C CA . PHE A 1 270 ? 17.643 0.209 -11.406 1.00 84.75 270 PHE A CA 1
ATOM 2026 C C . PHE A 1 270 ? 17.528 1.370 -10.420 1.00 84.75 270 PHE A C 1
ATOM 2028 O O . PHE A 1 270 ? 18.101 1.322 -9.333 1.00 84.75 270 PHE A O 1
ATOM 2035 N N . ARG A 1 271 ? 16.779 2.419 -10.782 1.00 84.38 271 ARG A N 1
ATOM 2036 C CA . ARG A 1 271 ? 16.724 3.668 -10.020 1.00 84.38 271 ARG A CA 1
ATOM 2037 C C . ARG A 1 271 ? 16.330 3.471 -8.552 1.00 84.38 271 ARG A C 1
ATOM 2039 O O . ARG A 1 271 ? 17.050 3.996 -7.708 1.00 84.38 271 ARG A O 1
ATOM 2046 N N . PRO A 1 272 ? 15.282 2.698 -8.213 1.00 82.50 272 PRO A N 1
ATOM 2047 C CA . PRO A 1 272 ? 14.912 2.461 -6.819 1.00 82.50 272 PRO A CA 1
ATOM 2048 C C . PRO A 1 272 ? 16.048 1.862 -5.991 1.00 82.50 272 PRO A C 1
ATOM 2050 O O . PRO A 1 272 ? 16.331 2.335 -4.895 1.00 82.50 272 PRO A O 1
ATOM 2053 N N . ALA A 1 273 ? 16.745 0.872 -6.554 1.00 85.69 273 ALA A N 1
ATOM 2054 C CA . ALA A 1 273 ? 17.857 0.201 -5.895 1.00 85.69 273 ALA A CA 1
ATOM 2055 C C . ALA A 1 273 ? 19.033 1.152 -5.635 1.00 85.69 273 ALA A C 1
ATOM 2057 O O . ALA A 1 273 ? 19.630 1.116 -4.565 1.00 85.69 273 ALA A O 1
ATOM 2058 N N . VAL A 1 274 ? 19.343 2.027 -6.593 1.00 89.38 274 VAL A N 1
ATOM 2059 C CA . VAL A 1 274 ? 20.408 3.027 -6.443 1.00 89.38 274 VAL A CA 1
ATOM 2060 C C . VAL A 1 274 ? 20.050 4.064 -5.382 1.00 89.38 274 VAL A C 1
ATOM 2062 O O . VAL A 1 274 ? 20.885 4.389 -4.542 1.00 89.38 274 VAL A O 1
ATOM 2065 N N . LEU A 1 275 ? 18.812 4.566 -5.390 1.00 87.75 275 LEU A N 1
ATOM 2066 C CA . LEU A 1 275 ? 18.354 5.557 -4.415 1.00 87.75 275 LEU A CA 1
ATOM 2067 C C . LEU A 1 275 ? 18.311 4.987 -2.992 1.00 87.75 275 LEU A C 1
ATOM 2069 O O . LEU A 1 275 ? 18.768 5.656 -2.067 1.00 87.75 275 LEU A O 1
ATOM 2073 N N . SER A 1 276 ? 17.829 3.752 -2.824 1.00 85.19 276 SER A N 1
ATOM 2074 C CA . SER A 1 276 ? 17.872 3.026 -1.546 1.00 85.19 276 SER A CA 1
ATOM 2075 C C . SER A 1 276 ? 19.316 2.875 -1.061 1.00 85.19 276 SER A C 1
ATOM 2077 O O . SER A 1 276 ? 19.623 3.296 0.052 1.00 85.19 276 SER A O 1
ATOM 2079 N N . ALA A 1 277 ? 20.230 2.417 -1.919 1.00 89.25 277 ALA A N 1
ATOM 2080 C CA . ALA A 1 277 ? 21.632 2.220 -1.561 1.00 89.25 277 ALA A CA 1
ATOM 2081 C C . ALA A 1 277 ? 22.350 3.529 -1.163 1.00 89.25 277 ALA A C 1
ATOM 2083 O O . ALA A 1 277 ? 23.113 3.556 -0.196 1.00 89.25 277 ALA A O 1
ATOM 2084 N N . LEU A 1 278 ? 22.090 4.634 -1.876 1.00 89.75 278 LEU A N 1
ATOM 2085 C CA . LEU A 1 278 ? 22.619 5.962 -1.531 1.00 89.75 278 LEU A CA 1
ATOM 2086 C C . LEU A 1 278 ? 22.050 6.471 -0.200 1.00 89.75 278 LEU A C 1
ATOM 2088 O O . LEU A 1 278 ? 22.792 7.008 0.623 1.00 89.75 278 LEU A O 1
ATOM 2092 N N . SER A 1 279 ? 20.745 6.284 0.016 1.00 86.50 279 SER A N 1
ATOM 2093 C CA . SER A 1 279 ? 20.057 6.704 1.237 1.00 86.50 279 SER A CA 1
ATOM 2094 C C . SER A 1 279 ? 20.525 5.920 2.464 1.00 86.50 279 SER A C 1
ATOM 2096 O O . SER A 1 279 ? 20.739 6.517 3.515 1.00 86.50 279 SER A O 1
ATOM 2098 N N . GLU A 1 280 ? 20.696 4.602 2.350 1.00 86.62 280 GLU A N 1
ATOM 2099 C CA . GLU A 1 280 ? 21.136 3.729 3.448 1.00 86.62 280 GLU A CA 1
ATOM 2100 C C . GLU A 1 280 ? 22.550 4.063 3.933 1.00 86.62 280 GLU A C 1
ATOM 2102 O O . GLU A 1 280 ? 22.827 3.981 5.129 1.00 86.62 280 GLU A O 1
ATOM 2107 N N . GLN A 1 281 ? 23.434 4.492 3.028 1.00 89.31 281 GLN A N 1
ATOM 2108 C CA . GLN A 1 281 ? 24.776 4.965 3.381 1.00 89.31 281 GLN A CA 1
ATOM 2109 C C . GLN A 1 281 ? 24.837 6.460 3.735 1.00 89.31 281 GLN A C 1
ATOM 2111 O O . GLN A 1 281 ? 25.910 6.959 4.071 1.00 89.31 281 GLN A O 1
ATOM 2116 N N . GLY A 1 282 ? 23.715 7.185 3.669 1.00 88.25 282 GLY A N 1
ATOM 2117 C CA . GLY A 1 282 ? 23.664 8.617 3.973 1.00 88.25 282 GLY A CA 1
ATOM 2118 C C . GLY A 1 282 ? 24.511 9.480 3.032 1.00 88.25 282 GLY A C 1
ATOM 2119 O O . GLY A 1 282 ? 25.016 10.523 3.445 1.00 88.25 282 GLY A O 1
ATOM 2120 N N . LEU A 1 283 ? 24.707 9.048 1.783 1.00 90.06 283 LEU A N 1
ATOM 2121 C CA . LEU A 1 283 ? 25.526 9.774 0.815 1.00 90.06 283 LEU A CA 1
ATOM 2122 C C . LEU A 1 283 ? 24.732 10.920 0.186 1.00 90.06 283 LEU A C 1
ATOM 2124 O O . LEU A 1 283 ? 23.716 10.704 -0.473 1.00 90.06 283 LEU A O 1
ATOM 2128 N N . GLU A 1 284 ? 25.236 12.146 0.326 1.00 92.50 284 GLU A N 1
ATOM 2129 C CA . GLU A 1 284 ? 24.700 13.285 -0.416 1.00 92.50 284 GLU A CA 1
ATOM 2130 C C . GLU A 1 284 ? 24.982 13.128 -1.911 1.00 92.50 284 GLU A C 1
ATOM 2132 O O . GLU A 1 284 ? 26.123 12.905 -2.331 1.00 92.50 284 GLU A O 1
ATOM 2137 N N . TRP A 1 285 ? 23.950 13.306 -2.730 1.00 94.06 285 TRP A N 1
ATOM 2138 C CA . TRP A 1 285 ? 24.031 13.197 -4.180 1.00 94.06 285 TRP A CA 1
ATOM 2139 C C . TRP A 1 285 ? 23.193 14.279 -4.861 1.00 94.06 285 TRP A C 1
ATOM 2141 O O . TRP A 1 285 ? 22.327 14.906 -4.253 1.00 94.06 285 TRP A O 1
ATOM 2151 N N . ARG A 1 286 ? 23.484 14.529 -6.137 1.00 92.69 286 ARG A N 1
ATOM 2152 C CA . ARG A 1 286 ? 22.722 15.453 -6.980 1.00 92.69 286 ARG A CA 1
ATOM 2153 C C . ARG A 1 286 ? 22.544 14.881 -8.377 1.00 92.69 286 ARG A C 1
ATOM 2155 O O . ARG A 1 286 ? 23.472 14.293 -8.935 1.00 92.69 286 ARG A O 1
ATOM 2162 N N . THR A 1 287 ? 21.391 15.139 -8.975 1.00 88.00 287 THR A N 1
ATOM 2163 C CA . THR A 1 287 ? 21.149 14.826 -10.383 1.00 88.00 287 THR A CA 1
ATOM 2164 C C . THR A 1 287 ? 21.918 15.805 -11.268 1.00 88.00 287 THR A C 1
ATOM 2166 O O . THR A 1 287 ? 21.764 17.020 -11.145 1.00 88.00 287 THR A O 1
ATOM 2169 N N . VAL A 1 288 ? 22.762 15.292 -12.164 1.00 84.44 288 VAL A N 1
ATOM 2170 C CA . VAL A 1 288 ? 23.391 16.101 -13.228 1.00 84.44 288 VAL A CA 1
ATOM 2171 C C . VAL A 1 288 ? 22.532 16.098 -14.479 1.00 84.44 288 VAL A C 1
ATOM 2173 O O . VAL A 1 288 ? 22.383 17.126 -15.134 1.00 84.44 288 VAL A O 1
ATOM 2176 N N . PHE A 1 289 ? 21.981 14.934 -14.810 1.00 78.44 289 PHE A N 1
ATOM 2177 C CA . PHE A 1 289 ? 21.195 14.742 -16.013 1.00 78.44 289 PHE A CA 1
ATOM 2178 C C . PHE A 1 289 ? 20.236 13.562 -15.846 1.00 78.44 289 PHE A C 1
ATOM 2180 O O . PHE A 1 289 ? 20.650 12.495 -15.383 1.00 78.44 289 PHE A O 1
ATOM 2187 N N . GLU A 1 290 ? 18.981 13.763 -16.247 1.00 74.50 290 GLU A N 1
ATOM 2188 C CA . GLU A 1 290 ? 17.891 12.794 -16.146 1.00 74.50 290 GLU A CA 1
ATOM 2189 C C . GLU A 1 290 ? 17.108 12.748 -17.463 1.00 74.50 290 GLU A C 1
ATOM 2191 O O . GLU A 1 290 ? 16.489 13.731 -17.871 1.00 74.50 290 GLU A O 1
ATOM 2196 N N . ASN A 1 291 ? 17.184 11.621 -18.174 1.00 70.12 291 ASN A N 1
ATOM 2197 C CA . ASN A 1 291 ? 16.524 11.430 -19.467 1.00 70.12 291 ASN A CA 1
ATOM 2198 C C . ASN A 1 291 ? 16.324 9.932 -19.745 1.00 70.12 291 ASN A C 1
ATOM 2200 O O . ASN A 1 291 ? 17.079 9.102 -19.255 1.00 70.12 291 ASN A O 1
ATOM 2204 N N . GLY A 1 292 ? 15.329 9.572 -20.554 1.00 63.41 292 GLY A N 1
ATOM 2205 C CA . GLY A 1 292 ? 15.117 8.200 -21.026 1.00 63.41 292 GLY A CA 1
ATOM 2206 C C . GLY A 1 292 ? 16.172 7.686 -22.020 1.00 63.41 292 GLY A C 1
ATOM 2207 O O . GLY A 1 292 ? 16.149 6.508 -22.361 1.00 63.41 292 GLY A O 1
ATOM 2208 N N . ASN A 1 293 ? 17.063 8.547 -22.524 1.00 73.25 293 ASN A N 1
ATOM 2209 C CA . ASN A 1 293 ? 18.033 8.199 -23.562 1.00 73.25 293 ASN A CA 1
ATOM 2210 C C . ASN A 1 293 ? 19.400 7.772 -22.982 1.00 73.25 293 ASN A C 1
ATOM 2212 O O . ASN A 1 293 ? 20.120 8.592 -22.405 1.00 73.25 293 ASN A O 1
ATOM 2216 N N . ILE A 1 294 ? 19.778 6.508 -23.213 1.00 73.25 294 ILE A N 1
ATOM 2217 C CA . ILE A 1 294 ? 21.044 5.914 -22.755 1.00 73.25 294 ILE A CA 1
ATOM 2218 C C . ILE A 1 294 ? 22.291 6.595 -23.340 1.00 73.25 294 ILE A C 1
ATOM 2220 O O . ILE A 1 294 ? 23.300 6.707 -22.643 1.00 73.25 294 ILE A O 1
ATOM 2224 N N . ASP A 1 295 ? 22.231 7.119 -24.566 1.00 79.31 295 ASP A N 1
ATOM 2225 C CA . ASP A 1 295 ? 23.363 7.810 -25.196 1.00 79.31 295 ASP A CA 1
ATOM 2226 C C . ASP A 1 295 ? 23.683 9.115 -24.467 1.00 79.31 295 ASP A C 1
ATOM 2228 O O . ASP A 1 295 ? 24.847 9.474 -24.286 1.00 79.31 295 ASP A O 1
ATOM 2232 N N . ALA A 1 296 ? 22.650 9.806 -23.985 1.00 78.94 296 ALA A N 1
ATOM 2233 C CA . ALA A 1 296 ? 22.807 11.051 -23.246 1.00 78.94 296 ALA A CA 1
ATOM 2234 C C . ALA A 1 296 ? 23.397 10.810 -21.843 1.00 78.94 296 ALA A C 1
ATOM 2236 O O . ALA A 1 296 ? 24.304 11.531 -21.413 1.00 78.94 296 ALA A O 1
ATOM 2237 N N . THR A 1 297 ? 22.958 9.750 -21.153 1.00 82.69 297 THR A N 1
ATOM 2238 C CA . THR A 1 297 ? 23.600 9.291 -19.909 1.00 82.69 297 THR A CA 1
ATOM 2239 C C . THR A 1 297 ? 25.058 8.902 -20.165 1.00 82.69 297 THR A C 1
ATOM 2241 O O . THR A 1 297 ? 25.951 9.356 -19.452 1.00 82.69 297 THR A O 1
ATOM 2244 N N . THR A 1 298 ? 25.326 8.150 -21.235 1.00 86.19 298 THR A N 1
ATOM 2245 C CA . THR A 1 298 ? 26.681 7.721 -21.612 1.00 86.19 298 THR A CA 1
ATOM 2246 C C . THR A 1 298 ? 27.598 8.909 -21.899 1.00 86.19 298 THR A C 1
ATOM 2248 O O . THR A 1 298 ? 28.726 8.941 -21.413 1.00 86.19 298 THR A O 1
ATOM 2251 N N . ALA A 1 299 ? 27.126 9.918 -22.635 1.00 89.31 299 ALA A N 1
ATOM 2252 C CA . ALA A 1 299 ? 27.893 11.131 -22.919 1.00 89.31 299 ALA A CA 1
ATOM 2253 C C . ALA A 1 299 ? 28.246 11.907 -21.640 1.00 89.31 299 ALA A C 1
ATOM 2255 O O . ALA A 1 299 ? 29.375 12.375 -21.490 1.00 89.31 299 ALA A O 1
ATOM 2256 N N . THR A 1 300 ? 27.308 11.988 -20.692 1.00 91.50 300 THR A N 1
ATOM 2257 C CA . THR A 1 300 ? 27.520 12.651 -19.395 1.00 91.50 300 THR A CA 1
ATOM 2258 C C . THR A 1 300 ? 28.607 11.946 -18.580 1.00 91.50 300 THR A C 1
ATOM 2260 O O . THR A 1 300 ? 29.466 12.601 -17.985 1.00 91.50 300 THR A O 1
ATOM 2263 N N . VAL A 1 301 ? 28.597 10.610 -18.586 1.00 93.50 301 VAL A N 1
ATOM 2264 C CA . VAL A 1 301 ? 29.602 9.794 -17.896 1.00 93.50 301 VAL A CA 1
ATOM 2265 C C . VAL A 1 301 ? 30.956 9.908 -18.584 1.00 93.50 301 VAL A C 1
ATOM 2267 O O . VAL A 1 301 ? 31.938 10.179 -17.906 1.00 93.50 301 VAL A O 1
ATOM 2270 N N . ARG A 1 302 ? 31.018 9.793 -19.919 1.00 94.88 302 ARG A N 1
ATOM 2271 C CA . ARG A 1 302 ? 32.256 9.943 -20.711 1.00 94.88 302 ARG A CA 1
ATOM 2272 C C . ARG A 1 302 ? 32.935 11.295 -20.506 1.00 94.88 302 ARG A C 1
ATOM 2274 O O . ARG A 1 302 ? 34.158 11.362 -20.492 1.00 94.88 302 ARG A O 1
ATOM 2281 N N . ALA A 1 303 ? 32.153 12.356 -20.327 1.00 95.12 303 ALA A N 1
ATOM 2282 C CA . ALA A 1 303 ? 32.657 13.698 -20.049 1.00 95.12 303 ALA A CA 1
ATOM 2283 C C . ALA A 1 303 ? 33.081 13.916 -18.577 1.00 95.12 303 ALA A C 1
ATOM 2285 O O . ALA A 1 303 ? 33.385 15.046 -18.198 1.00 95.12 303 ALA A O 1
ATOM 2286 N N . ASP A 1 304 ? 33.073 12.871 -17.737 1.00 97.12 304 ASP A N 1
ATOM 2287 C CA . ASP A 1 304 ? 33.374 12.919 -16.295 1.00 97.12 304 ASP A CA 1
ATOM 2288 C C . ASP A 1 304 ? 32.518 13.943 -15.513 1.00 97.12 304 ASP A C 1
ATOM 2290 O O . ASP A 1 304 ? 32.925 14.540 -14.502 1.00 97.12 304 ASP A O 1
ATOM 2294 N N . LEU A 1 305 ? 31.289 14.169 -15.989 1.00 95.88 305 LEU A N 1
ATOM 2295 C CA . LEU A 1 305 ? 30.338 15.073 -15.346 1.00 95.88 305 LEU A CA 1
ATOM 2296 C C . LEU A 1 305 ? 29.577 14.378 -14.214 1.00 95.88 305 LEU A C 1
ATOM 2298 O O . LEU A 1 305 ? 29.235 15.037 -13.231 1.00 95.88 305 LEU A O 1
ATOM 2302 N N . ALA A 1 306 ? 29.331 13.072 -14.341 1.00 95.69 306 ALA A N 1
ATOM 2303 C CA . ALA A 1 306 ? 28.589 12.264 -13.381 1.00 95.69 306 ALA A CA 1
ATOM 2304 C C . ALA A 1 306 ? 28.997 10.785 -13.427 1.00 95.69 306 ALA A C 1
ATOM 2306 O O . ALA A 1 306 ? 29.553 10.318 -14.419 1.00 95.69 306 ALA A O 1
ATOM 2307 N N . VAL A 1 307 ? 28.663 10.047 -12.369 1.00 95.75 307 VAL A N 1
ATOM 2308 C CA . VAL A 1 307 ? 28.606 8.579 -12.389 1.00 95.75 307 VAL A CA 1
ATOM 2309 C C . VAL A 1 307 ? 27.208 8.104 -12.779 1.00 95.75 307 VAL A C 1
ATOM 2311 O O . VAL A 1 307 ? 26.226 8.837 -12.644 1.00 95.75 307 VAL A O 1
ATOM 2314 N N . THR A 1 308 ? 27.106 6.864 -13.243 1.00 94.31 308 THR A N 1
ATOM 2315 C CA . THR A 1 308 ? 25.825 6.182 -13.465 1.00 94.31 308 THR A CA 1
ATOM 2316 C C . THR A 1 308 ? 25.890 4.743 -12.965 1.00 94.31 308 THR A C 1
ATOM 2318 O O . THR A 1 308 ? 26.884 4.333 -12.364 1.00 94.31 308 THR A O 1
ATOM 2321 N N . THR A 1 309 ? 24.833 3.976 -13.206 1.00 93.25 309 THR A N 1
ATOM 2322 C CA . THR A 1 309 ? 24.760 2.557 -12.868 1.00 93.25 309 THR A CA 1
ATOM 2323 C C . THR A 1 309 ? 24.209 1.752 -14.027 1.00 93.25 309 THR A C 1
ATOM 2325 O O . THR A 1 309 ? 23.157 2.104 -14.563 1.00 93.25 309 THR A O 1
ATOM 2328 N N . TRP A 1 310 ? 24.870 0.647 -14.348 1.00 91.25 310 TRP A N 1
ATOM 2329 C CA . TRP A 1 310 ? 24.462 -0.292 -15.390 1.00 91.25 310 TRP A CA 1
ATOM 2330 C C . TRP A 1 310 ? 24.744 -1.721 -14.955 1.00 91.25 310 TRP A C 1
ATOM 2332 O O . TRP A 1 310 ? 25.479 -1.953 -13.995 1.00 91.25 310 TRP A O 1
ATOM 2342 N N . LEU A 1 311 ? 24.162 -2.685 -15.659 1.00 89.44 311 LEU A N 1
ATOM 2343 C CA . LEU A 1 311 ? 24.551 -4.078 -15.495 1.00 89.44 311 LEU A CA 1
ATOM 2344 C C . LEU A 1 311 ? 25.989 -4.257 -15.985 1.00 89.44 311 LEU A C 1
ATOM 2346 O O . LEU A 1 311 ? 26.357 -3.708 -17.028 1.00 89.44 311 LEU A O 1
ATOM 2350 N N . ALA A 1 312 ? 26.805 -5.005 -15.244 1.00 90.56 312 ALA A N 1
ATOM 2351 C CA . ALA A 1 312 ? 28.236 -5.126 -15.502 1.00 90.56 312 ALA A CA 1
ATOM 2352 C C . ALA A 1 312 ? 28.530 -5.597 -16.935 1.00 90.56 312 ALA A C 1
ATOM 2354 O O . ALA A 1 312 ? 29.460 -5.086 -17.557 1.00 90.56 312 ALA A O 1
ATOM 2355 N N . SER A 1 313 ? 27.709 -6.494 -17.493 1.00 83.81 313 SER A N 1
ATOM 2356 C CA . SER A 1 313 ? 27.874 -6.975 -18.873 1.00 83.81 313 SER A CA 1
ATOM 2357 C C . SER A 1 313 ? 27.567 -5.936 -19.959 1.00 83.81 313 SER A C 1
ATOM 2359 O O . SER A 1 313 ? 27.910 -6.146 -21.123 1.00 83.81 313 SER A O 1
ATOM 2361 N N . THR A 1 314 ? 26.926 -4.822 -19.599 1.00 85.44 314 THR A N 1
ATOM 2362 C CA . THR A 1 314 ? 26.505 -3.758 -20.526 1.00 85.44 314 THR A CA 1
ATOM 2363 C C . THR A 1 314 ? 27.399 -2.523 -20.476 1.00 85.44 314 THR A C 1
ATOM 2365 O O . THR A 1 314 ? 27.208 -1.599 -21.265 1.00 85.44 314 THR A O 1
ATOM 2368 N N . VAL A 1 315 ? 28.385 -2.496 -19.573 1.00 87.50 315 VAL A N 1
ATOM 2369 C CA . VAL A 1 315 ? 29.298 -1.360 -19.435 1.00 87.50 315 VAL A CA 1
ATOM 2370 C C . VAL A 1 315 ? 30.171 -1.249 -20.692 1.00 87.50 315 VAL A C 1
ATOM 2372 O O . VAL A 1 315 ? 30.886 -2.200 -21.021 1.00 87.50 315 VAL A O 1
ATOM 2375 N N . PRO A 1 316 ? 30.137 -0.110 -21.413 1.00 86.56 316 PRO A N 1
ATOM 2376 C CA . PRO A 1 316 ? 31.003 0.122 -22.560 1.00 86.56 316 PRO A CA 1
ATOM 2377 C C . PRO A 1 316 ? 32.472 -0.044 -22.184 1.00 86.56 316 PRO A C 1
ATOM 2379 O O . PRO A 1 316 ? 32.911 0.435 -21.141 1.00 86.56 316 PRO A O 1
ATOM 2382 N N . ALA A 1 317 ? 33.246 -0.682 -23.063 1.00 86.94 317 ALA A N 1
ATOM 2383 C CA . ALA A 1 317 ? 34.642 -0.999 -22.784 1.00 86.94 317 ALA A CA 1
ATOM 2384 C C . ALA A 1 317 ? 35.497 0.244 -22.499 1.00 86.94 317 ALA A C 1
ATOM 2386 O O . ALA A 1 317 ? 36.514 0.124 -21.831 1.00 86.94 317 ALA A O 1
ATOM 2387 N N . ASP A 1 318 ? 35.118 1.422 -23.002 1.00 90.50 318 ASP A N 1
ATOM 2388 C CA . ASP A 1 318 ? 35.816 2.694 -22.795 1.00 90.50 318 ASP A CA 1
ATOM 2389 C C . ASP A 1 318 ? 35.516 3.376 -21.446 1.00 90.50 318 ASP A C 1
ATOM 2391 O O . ASP A 1 318 ? 36.084 4.430 -21.165 1.00 90.50 318 ASP A O 1
ATOM 2395 N N . LEU A 1 319 ? 34.669 2.776 -20.608 1.00 94.69 319 LEU A N 1
ATOM 2396 C CA . LEU A 1 319 ? 34.302 3.261 -19.279 1.00 94.69 319 LEU A CA 1
ATOM 2397 C C . LEU A 1 319 ? 34.794 2.309 -18.185 1.00 94.69 319 LEU A C 1
ATOM 2399 O O . LEU A 1 319 ? 35.089 1.142 -18.444 1.00 94.69 319 LEU A O 1
ATOM 2403 N N . ASP A 1 320 ? 34.875 2.816 -16.956 1.00 96.25 320 ASP A N 1
ATOM 2404 C CA . ASP A 1 320 ? 35.355 2.043 -15.812 1.00 96.25 320 ASP A CA 1
ATOM 2405 C C . ASP A 1 320 ? 34.181 1.561 -14.953 1.00 96.25 320 ASP A C 1
ATOM 2407 O O . ASP A 1 320 ? 33.304 2.344 -14.572 1.00 96.25 320 ASP A O 1
ATOM 2411 N N . ILE A 1 321 ? 34.207 0.273 -14.592 1.00 96.81 321 ILE A N 1
ATOM 2412 C CA . ILE A 1 321 ? 33.407 -0.260 -13.486 1.00 96.81 321 ILE A CA 1
ATOM 2413 C C . ILE A 1 321 ? 34.061 0.197 -12.185 1.00 96.81 321 ILE A C 1
ATOM 2415 O O . ILE A 1 321 ? 35.187 -0.190 -11.867 1.00 96.81 321 ILE A O 1
ATOM 2419 N N . LEU A 1 322 ? 33.346 1.019 -11.427 1.00 96.31 322 LEU A N 1
ATOM 2420 C CA . LEU A 1 322 ? 33.831 1.569 -10.173 1.00 96.31 322 LEU A CA 1
ATOM 2421 C C . LEU A 1 322 ? 33.570 0.577 -9.028 1.00 96.31 322 LEU A C 1
ATOM 2423 O O . LEU A 1 322 ? 32.483 -0.006 -8.953 1.00 96.31 322 LEU A O 1
ATOM 2427 N N . PRO A 1 323 ? 34.540 0.372 -8.121 1.00 93.75 323 PRO A N 1
ATOM 2428 C CA . PRO A 1 323 ? 34.360 -0.530 -6.996 1.00 93.75 323 PRO A CA 1
ATOM 2429 C C . PRO A 1 323 ? 33.334 0.037 -6.014 1.00 93.75 323 PRO A C 1
ATOM 2431 O O . PRO A 1 323 ? 33.325 1.232 -5.719 1.00 93.75 323 PRO A O 1
ATOM 2434 N N . SER A 1 324 ? 32.502 -0.841 -5.460 1.00 91.25 324 SER A N 1
ATOM 2435 C CA . SER A 1 324 ? 31.687 -0.502 -4.296 1.00 91.25 324 SER A CA 1
ATOM 2436 C C . SER A 1 324 ? 32.571 -0.332 -3.057 1.00 91.25 324 SER A C 1
ATOM 2438 O O . SER A 1 324 ? 33.527 -1.086 -2.864 1.00 91.25 324 SER A O 1
ATOM 2440 N N . GLY A 1 325 ? 32.227 0.609 -2.187 1.00 89.00 325 GLY A N 1
ATOM 2441 C CA . GLY A 1 325 ? 32.952 0.934 -0.966 1.00 89.00 325 GLY A CA 1
ATOM 2442 C C . GLY A 1 325 ? 32.246 2.033 -0.162 1.00 89.00 325 GLY A C 1
ATOM 2443 O O . GLY A 1 325 ? 31.054 2.258 -0.354 1.00 89.00 325 GLY A O 1
ATOM 2444 N N . PRO A 1 326 ? 32.967 2.740 0.724 1.00 84.00 326 PRO A N 1
ATOM 2445 C CA . PRO A 1 326 ? 32.401 3.834 1.524 1.00 84.00 326 PRO A CA 1
ATOM 2446 C C . PRO A 1 326 ? 31.872 5.003 0.682 1.00 84.00 326 PRO A C 1
ATOM 2448 O O . PRO A 1 326 ? 30.985 5.730 1.111 1.00 84.00 326 PRO A O 1
ATOM 2451 N N . ASP A 1 327 ? 32.437 5.185 -0.513 1.00 87.62 327 ASP A N 1
ATOM 2452 C CA . ASP A 1 327 ? 32.131 6.302 -1.406 1.00 87.62 327 ASP A CA 1
ATOM 2453 C C . ASP A 1 327 ? 31.084 5.980 -2.478 1.00 87.62 327 ASP A C 1
ATOM 2455 O O . ASP A 1 327 ? 30.587 6.899 -3.132 1.00 87.62 327 ASP A O 1
ATOM 2459 N N . LEU A 1 328 ? 30.795 4.692 -2.684 1.00 93.81 328 LEU A N 1
ATOM 2460 C CA . LEU A 1 328 ? 29.859 4.171 -3.677 1.00 93.81 328 LEU A CA 1
ATOM 2461 C C . LEU A 1 328 ? 29.220 2.894 -3.118 1.00 93.81 328 LEU A C 1
ATOM 2463 O O . LEU A 1 328 ? 29.912 1.883 -2.988 1.00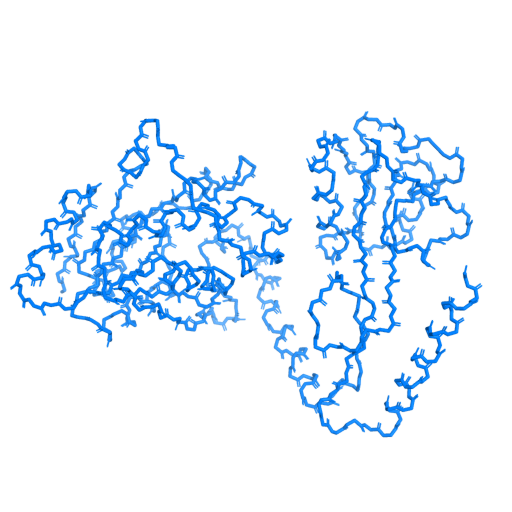 93.81 328 LEU A O 1
ATOM 2467 N N . PRO A 1 329 ? 27.921 2.888 -2.798 1.00 93.81 329 PRO A N 1
ATOM 2468 C CA . PRO A 1 329 ? 27.308 1.775 -2.094 1.00 93.81 329 PRO A CA 1
ATOM 2469 C C . PRO A 1 329 ? 27.279 0.510 -2.954 1.00 93.81 329 PRO A C 1
ATOM 2471 O O . PRO A 1 329 ? 27.256 0.573 -4.185 1.00 93.81 329 PRO A O 1
ATOM 2474 N N . ALA A 1 330 ? 27.246 -0.654 -2.305 1.00 93.81 330 ALA A N 1
ATOM 2475 C CA . ALA A 1 330 ? 26.965 -1.904 -3.001 1.00 93.81 330 ALA A CA 1
ATOM 2476 C C . ALA A 1 330 ? 25.547 -1.869 -3.594 1.00 93.81 330 ALA A C 1
ATOM 2478 O O . ALA A 1 330 ? 24.621 -1.347 -2.976 1.00 93.81 330 ALA A O 1
ATOM 2479 N N . LEU A 1 331 ? 25.385 -2.431 -4.789 1.00 93.81 331 LEU A N 1
ATOM 2480 C CA . LEU A 1 331 ? 24.117 -2.466 -5.513 1.00 93.81 331 LEU A CA 1
ATOM 2481 C C . LEU A 1 331 ? 23.639 -3.920 -5.666 1.00 93.81 331 LEU A C 1
ATOM 2483 O O . LEU A 1 331 ? 24.469 -4.833 -5.713 1.00 93.81 331 LEU A O 1
ATOM 2487 N N . PRO A 1 332 ? 22.318 -4.167 -5.719 1.00 90.81 332 PRO A N 1
ATOM 2488 C CA . PRO A 1 332 ? 21.783 -5.517 -5.837 1.00 90.81 332 PRO A CA 1
ATOM 2489 C C . PRO A 1 332 ? 22.010 -6.105 -7.233 1.00 90.81 332 PRO A C 1
ATOM 2491 O O . PRO A 1 332 ? 22.183 -5.394 -8.221 1.00 90.81 332 PRO A O 1
ATOM 2494 N N . ASN A 1 333 ? 21.929 -7.430 -7.318 1.00 91.94 333 ASN A N 1
ATOM 2495 C CA . ASN A 1 333 ? 21.969 -8.136 -8.592 1.00 91.94 333 ASN A CA 1
ATOM 2496 C C . ASN A 1 333 ? 20.587 -8.162 -9.258 1.00 91.94 333 ASN A C 1
ATOM 2498 O O . ASN A 1 333 ? 19.548 -8.158 -8.585 1.00 91.94 333 ASN A O 1
ATOM 2502 N N . PHE A 1 334 ? 20.591 -8.266 -10.583 1.00 89.69 334 PHE A N 1
ATOM 2503 C CA . PHE A 1 334 ? 19.402 -8.408 -11.416 1.00 89.69 334 PHE A CA 1
ATOM 2504 C C . PHE A 1 334 ? 19.439 -9.745 -12.155 1.00 89.69 334 PHE A C 1
ATOM 2506 O O . PHE A 1 334 ? 20.488 -10.185 -12.623 1.00 89.69 334 PHE A O 1
ATOM 2513 N N . ALA A 1 335 ? 18.289 -10.403 -12.218 1.00 90.44 335 ALA A N 1
ATOM 2514 C CA . ALA A 1 335 ? 18.061 -11.597 -13.006 1.00 90.44 335 ALA A CA 1
ATOM 2515 C C . ALA A 1 335 ? 17.523 -11.211 -14.388 1.00 90.44 335 ALA A C 1
ATOM 2517 O O . ALA A 1 335 ? 16.651 -10.351 -14.511 1.00 90.44 335 ALA A O 1
ATOM 2518 N N . ILE A 1 336 ? 18.031 -11.881 -15.418 1.00 88.12 336 ILE A N 1
ATOM 2519 C CA . ILE A 1 336 ? 17.477 -11.869 -16.769 1.00 88.12 336 ILE A CA 1
ATOM 2520 C C . ILE A 1 336 ? 16.592 -13.109 -16.879 1.00 88.12 336 ILE A C 1
ATOM 2522 O O . ILE A 1 336 ? 17.095 -14.233 -16.972 1.00 88.12 336 ILE A O 1
ATOM 2526 N N . ASN A 1 337 ? 15.280 -12.903 -16.843 1.00 90.38 337 ASN A N 1
ATOM 2527 C CA . ASN A 1 337 ? 14.286 -13.966 -16.806 1.00 90.38 337 ASN A CA 1
ATOM 2528 C C . ASN A 1 337 ? 13.580 -14.124 -18.150 1.00 90.38 337 ASN A C 1
ATOM 2530 O O . ASN A 1 337 ? 13.208 -13.157 -18.815 1.00 90.38 337 ASN A O 1
ATOM 2534 N N . LEU A 1 338 ? 13.376 -15.379 -18.535 1.00 90.88 338 LEU A N 1
ATOM 2535 C CA . LEU A 1 338 ? 12.656 -15.785 -19.726 1.00 90.88 338 LEU A CA 1
ATOM 2536 C C . LEU A 1 338 ? 11.231 -16.180 -19.370 1.00 90.88 338 LEU A C 1
ATOM 2538 O O . LEU A 1 338 ? 11.000 -17.128 -18.620 1.00 90.88 338 LEU A O 1
ATOM 2542 N N . HIS A 1 339 ? 10.265 -15.500 -19.967 1.00 88.94 339 HIS A N 1
ATOM 2543 C CA . HIS A 1 339 ? 8.857 -15.824 -19.832 1.00 88.94 339 HIS A CA 1
ATOM 2544 C C . HIS A 1 339 ? 8.339 -16.394 -21.141 1.00 88.94 339 HIS A C 1
ATOM 2546 O O . HIS A 1 339 ? 8.492 -15.790 -22.203 1.00 88.94 339 HIS A O 1
ATOM 2552 N N . LEU A 1 340 ? 7.689 -17.548 -21.039 1.00 87.25 340 LEU A N 1
ATOM 2553 C CA . LEU A 1 340 ? 6.974 -18.187 -22.133 1.00 87.25 340 LEU A CA 1
ATOM 2554 C C . LEU A 1 340 ? 5.485 -18.289 -21.780 1.00 87.25 340 LEU A C 1
ATOM 2556 O O . LEU A 1 340 ? 5.143 -18.425 -20.599 1.00 87.25 340 LEU A O 1
ATOM 2560 N N . PRO A 1 341 ? 4.589 -18.264 -22.780 1.00 83.31 341 PRO A N 1
ATOM 2561 C CA . PRO A 1 341 ? 3.193 -18.624 -22.587 1.00 83.31 341 PRO A CA 1
ATOM 2562 C C . PRO A 1 341 ? 3.069 -20.005 -21.941 1.00 83.31 341 PRO A C 1
ATOM 2564 O O . PRO A 1 341 ? 3.808 -20.929 -22.275 1.00 83.31 341 PRO A O 1
ATOM 2567 N N . LYS A 1 342 ? 2.095 -20.173 -21.040 1.00 74.44 342 LYS A N 1
ATOM 2568 C CA . LYS A 1 342 ? 1.843 -21.472 -20.388 1.00 74.44 342 LYS A CA 1
ATOM 2569 C C . LYS A 1 342 ? 1.403 -22.557 -21.375 1.00 74.44 342 LYS A C 1
ATOM 2571 O O . LYS A 1 342 ? 1.640 -23.735 -21.132 1.00 74.44 342 LYS A O 1
ATOM 2576 N N . TYR A 1 343 ? 0.753 -22.157 -22.466 1.00 75.81 343 TYR A N 1
ATOM 2577 C CA . TYR A 1 343 ? 0.239 -23.034 -23.513 1.00 75.81 343 TYR A CA 1
ATOM 2578 C C . TYR A 1 343 ? 0.424 -22.369 -24.877 1.00 75.81 343 TYR A C 1
ATOM 2580 O O . TYR A 1 343 ? 0.537 -21.149 -24.959 1.00 75.81 343 TYR A O 1
ATOM 2588 N N . GLY A 1 344 ? 0.417 -23.165 -25.948 1.00 71.12 344 GLY A N 1
ATOM 2589 C CA . GLY A 1 344 ? 0.385 -22.638 -27.316 1.00 71.12 344 GLY A CA 1
ATOM 2590 C C . GLY A 1 344 ? 1.705 -22.065 -27.836 1.00 71.12 344 GLY A C 1
ATOM 2591 O O . GLY A 1 344 ? 1.696 -21.427 -28.877 1.00 71.12 344 GLY A O 1
ATOM 2592 N N . THR A 1 345 ? 2.840 -22.298 -27.168 1.00 79.31 345 THR A N 1
ATOM 2593 C CA . THR A 1 345 ? 4.142 -21.812 -27.650 1.00 79.31 345 THR A CA 1
ATOM 2594 C C . THR A 1 345 ? 4.503 -22.455 -28.992 1.00 79.31 345 THR A C 1
ATOM 2596 O O . THR A 1 345 ? 4.708 -23.678 -29.086 1.00 79.31 345 THR A O 1
ATOM 2599 N N . GLU A 1 346 ? 4.609 -21.634 -30.035 1.00 84.06 346 GLU A N 1
ATOM 2600 C CA . GLU A 1 346 ? 4.953 -22.097 -31.377 1.00 84.06 346 GLU A CA 1
ATOM 2601 C C . GLU A 1 346 ? 6.346 -22.759 -31.419 1.00 84.06 346 GLU A C 1
ATOM 2603 O O . GLU A 1 346 ? 7.218 -22.445 -30.598 1.00 84.06 346 GLU A O 1
ATOM 2608 N N . PRO A 1 347 ? 6.603 -23.696 -32.356 1.00 87.06 347 PRO A N 1
ATOM 2609 C CA . PRO A 1 347 ? 7.919 -24.322 -32.500 1.00 87.06 347 PRO A CA 1
ATOM 2610 C C . PRO A 1 347 ? 9.051 -23.306 -32.699 1.00 87.06 347 PRO A C 1
ATOM 2612 O O . PRO A 1 347 ? 10.113 -23.458 -32.100 1.00 87.06 347 PRO A O 1
ATOM 2615 N N . ALA A 1 348 ? 8.804 -22.240 -33.470 1.00 85.06 348 ALA A N 1
ATOM 2616 C CA . ALA A 1 348 ? 9.769 -21.164 -33.685 1.00 85.06 348 ALA A CA 1
ATOM 2617 C C . ALA A 1 348 ? 10.098 -20.417 -32.382 1.00 85.06 348 ALA A C 1
ATOM 2619 O O . ALA A 1 348 ? 11.266 -20.184 -32.089 1.00 85.06 348 ALA A O 1
ATOM 2620 N N . ALA A 1 349 ? 9.090 -20.119 -31.558 1.00 84.88 349 ALA A N 1
ATOM 2621 C CA . ALA A 1 349 ? 9.273 -19.473 -30.261 1.00 84.88 349 ALA A CA 1
ATOM 2622 C C . ALA A 1 349 ? 10.053 -20.356 -29.272 1.00 84.88 349 ALA A C 1
ATOM 2624 O O . ALA A 1 349 ? 10.937 -19.871 -28.568 1.00 84.88 349 ALA A O 1
ATOM 2625 N N . ARG A 1 350 ? 9.791 -21.672 -29.256 1.00 87.88 350 ARG A N 1
ATOM 2626 C CA . ARG A 1 350 ? 10.561 -22.638 -28.449 1.00 87.88 350 ARG A CA 1
ATOM 2627 C C . ARG A 1 350 ? 12.019 -22.726 -28.883 1.00 87.88 350 ARG A C 1
ATOM 2629 O O . ARG A 1 350 ? 12.906 -22.774 -28.032 1.00 87.88 350 ARG A O 1
ATOM 2636 N N . GLU A 1 351 ? 12.258 -22.737 -30.187 1.00 90.12 351 GLU A N 1
ATOM 2637 C CA . GLU A 1 351 ? 13.607 -22.773 -30.741 1.00 90.12 351 GLU A CA 1
ATOM 2638 C C . GLU A 1 351 ? 14.354 -21.458 -30.492 1.00 90.12 351 GLU A C 1
ATOM 2640 O O . GLU A 1 351 ? 15.522 -21.468 -30.106 1.00 90.12 351 GLU A O 1
ATOM 2645 N N . PHE A 1 352 ? 13.668 -20.319 -30.604 1.00 87.38 352 PHE A N 1
ATOM 2646 C CA . PHE A 1 352 ? 14.228 -19.016 -30.265 1.00 87.38 352 PHE A CA 1
ATOM 2647 C C . PHE A 1 352 ? 14.553 -18.902 -28.770 1.00 87.38 352 PHE A C 1
ATOM 2649 O O . PHE A 1 352 ? 15.645 -18.472 -28.409 1.00 87.38 352 PHE A O 1
ATOM 2656 N N . ALA A 1 353 ? 13.665 -19.382 -27.896 1.00 89.12 353 ALA A N 1
ATOM 2657 C CA . ALA A 1 353 ? 13.915 -19.494 -26.462 1.00 89.12 353 ALA A CA 1
ATOM 2658 C C . ALA A 1 353 ? 15.154 -20.350 -26.163 1.00 89.12 353 ALA A C 1
ATOM 2660 O O . ALA A 1 353 ? 16.018 -19.938 -25.392 1.00 89.12 353 ALA A O 1
ATOM 2661 N N . ARG A 1 354 ? 15.285 -21.517 -26.812 1.00 90.19 354 ARG A N 1
ATOM 2662 C CA . ARG A 1 354 ? 16.484 -22.364 -26.718 1.00 90.19 354 ARG A CA 1
ATOM 2663 C C . ARG A 1 354 ? 17.735 -21.606 -27.168 1.00 90.19 354 ARG A C 1
ATOM 2665 O O . ARG A 1 354 ? 18.740 -21.633 -26.468 1.00 90.19 354 ARG A O 1
ATOM 2672 N N . HIS A 1 355 ? 17.660 -20.880 -28.281 1.00 87.50 355 HIS A N 1
ATOM 2673 C CA . HIS A 1 355 ? 18.778 -20.079 -28.771 1.00 87.50 355 HIS A CA 1
ATOM 2674 C C . HIS A 1 355 ? 19.190 -18.971 -27.787 1.00 87.50 355 HIS A C 1
ATOM 2676 O O . HIS A 1 355 ? 20.385 -18.764 -27.579 1.00 87.50 355 HIS A O 1
ATOM 2682 N N . ILE A 1 356 ? 18.226 -18.294 -27.151 1.00 85.31 356 ILE A N 1
ATOM 2683 C CA . ILE A 1 356 ? 18.484 -17.282 -26.116 1.00 85.31 356 ILE A CA 1
ATOM 2684 C C . ILE A 1 356 ? 19.173 -17.916 -24.900 1.00 85.31 356 ILE A C 1
ATOM 2686 O O . ILE A 1 356 ? 20.193 -17.387 -24.453 1.00 85.31 356 ILE A O 1
ATOM 2690 N N . ARG A 1 357 ? 18.676 -19.063 -24.408 1.00 87.69 357 ARG A N 1
ATOM 2691 C CA . ARG A 1 357 ? 19.314 -19.818 -23.311 1.00 87.69 357 ARG A CA 1
ATOM 2692 C C . ARG A 1 357 ? 20.769 -20.134 -23.635 1.00 87.69 357 ARG A C 1
ATOM 2694 O O . ARG A 1 357 ? 21.668 -19.758 -22.887 1.00 87.69 357 ARG A O 1
ATOM 2701 N N . ASP A 1 358 ? 21.003 -20.763 -24.785 1.00 84.25 358 ASP A N 1
ATOM 2702 C CA . ASP A 1 358 ? 22.339 -21.181 -25.209 1.00 84.25 358 ASP A CA 1
ATOM 2703 C C . ASP A 1 358 ? 23.259 -19.970 -25.441 1.00 84.25 358 ASP A C 1
ATOM 2705 O O . ASP A 1 358 ? 24.463 -20.022 -25.193 1.00 84.25 358 ASP A O 1
ATOM 2709 N N . GLY A 1 359 ? 22.712 -18.861 -25.948 1.00 78.25 359 GLY A N 1
ATOM 2710 C CA . GLY A 1 359 ? 23.431 -17.605 -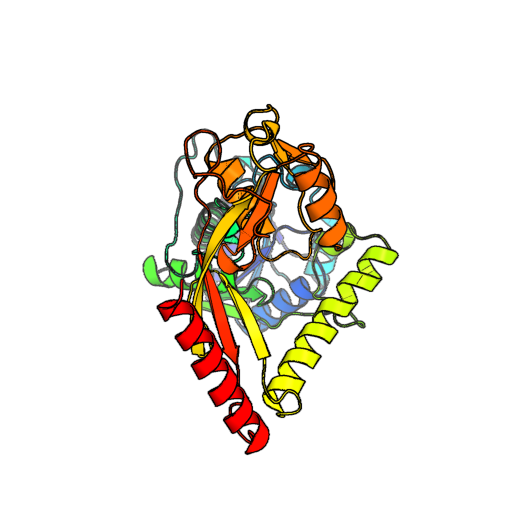26.153 1.00 78.25 359 GLY A CA 1
ATOM 2711 C C . GLY A 1 359 ? 23.925 -16.983 -24.847 1.00 78.25 359 GLY A C 1
ATOM 2712 O O . GLY A 1 359 ? 25.097 -16.615 -24.752 1.00 78.25 359 GLY A O 1
ATOM 2713 N N . LEU A 1 360 ? 23.061 -16.905 -23.833 1.00 72.62 360 LEU A N 1
ATOM 2714 C CA . LEU A 1 360 ? 23.405 -16.342 -22.524 1.00 72.62 360 LEU A CA 1
ATOM 2715 C C . LEU A 1 360 ? 24.316 -17.275 -21.713 1.00 72.62 360 LEU A C 1
ATOM 2717 O O . LEU A 1 360 ? 25.292 -16.801 -21.133 1.00 72.62 360 LEU A O 1
ATOM 2721 N N . ALA A 1 361 ? 24.091 -18.591 -21.766 1.00 67.12 361 ALA A N 1
ATOM 2722 C CA . ALA A 1 361 ? 24.968 -19.579 -21.135 1.00 67.12 361 ALA A CA 1
ATOM 2723 C C . ALA A 1 361 ? 26.402 -19.525 -21.695 1.00 67.12 361 ALA A C 1
ATOM 2725 O O . ALA A 1 361 ? 27.372 -19.581 -20.944 1.00 67.12 361 ALA A O 1
ATOM 2726 N N . ARG A 1 362 ? 26.564 -19.336 -23.014 1.00 60.72 362 ARG A N 1
ATOM 2727 C CA . ARG A 1 362 ? 27.891 -19.178 -23.639 1.00 60.72 362 ARG A CA 1
ATOM 2728 C C . ARG A 1 362 ? 28.619 -17.906 -23.204 1.00 60.72 362 ARG A C 1
ATOM 2730 O O . ARG A 1 362 ? 29.841 -17.933 -23.094 1.00 60.72 362 ARG A O 1
ATOM 2737 N N . ARG A 1 363 ? 27.901 -16.809 -22.936 1.00 57.09 363 ARG A N 1
ATOM 2738 C CA . ARG A 1 363 ? 28.508 -15.568 -22.419 1.00 57.09 363 ARG A CA 1
ATOM 2739 C C . ARG A 1 363 ? 29.036 -15.721 -20.993 1.00 57.09 363 ARG A C 1
ATOM 2741 O O . ARG A 1 363 ? 30.082 -15.158 -20.705 1.00 57.09 363 ARG A O 1
ATOM 2748 N N . GLN A 1 364 ? 28.377 -16.509 -20.141 1.00 53.19 364 GLN A N 1
ATOM 2749 C CA . GLN A 1 364 ? 28.851 -16.782 -18.775 1.00 53.19 364 GLN A CA 1
ATOM 2750 C C . GLN A 1 364 ? 30.157 -17.589 -18.719 1.00 53.19 364 GLN A C 1
ATOM 2752 O O . GLN A 1 364 ? 30.849 -17.542 -17.712 1.00 53.19 364 GLN A O 1
ATOM 2757 N N . VAL A 1 365 ? 30.493 -18.335 -19.777 1.00 42.62 365 VAL A N 1
ATOM 2758 C CA . VAL A 1 365 ? 31.734 -19.131 -19.860 1.00 42.62 365 VAL A CA 1
ATOM 2759 C C . VAL A 1 365 ? 32.895 -18.326 -20.468 1.00 42.62 365 VAL A C 1
ATOM 2761 O O . VAL A 1 365 ? 34.052 -18.705 -20.312 1.00 42.62 365 VAL A O 1
ATOM 2764 N N . ALA A 1 366 ? 32.599 -17.235 -21.182 1.00 37.50 366 ALA A N 1
ATOM 2765 C CA . ALA A 1 366 ? 33.581 -16.436 -21.921 1.00 37.50 366 ALA A CA 1
ATOM 2766 C C . ALA A 1 366 ? 33.994 -15.122 -21.225 1.00 37.50 366 ALA A C 1
ATOM 2768 O O . ALA A 1 366 ? 34.949 -14.490 -21.678 1.00 37.50 366 ALA A O 1
ATOM 2769 N N . ALA A 1 367 ? 33.270 -14.705 -20.182 1.00 38.16 367 ALA A N 1
ATOM 2770 C CA . ALA A 1 367 ? 33.578 -13.565 -19.312 1.00 38.16 367 ALA A CA 1
ATOM 2771 C C . ALA A 1 367 ? 34.176 -14.060 -17.992 1.00 38.16 367 ALA A C 1
ATOM 2773 O O . ALA A 1 367 ? 35.019 -13.326 -17.427 1.00 38.16 367 ALA A O 1
#

Radius of gyration: 25.04 Å; chains: 1; bounding box: 71×42×59 Å

pLDDT: mean 89.09, std 10.17, range [37.5, 98.88]